Protein AF-A0A835Z1D1-F1 (afdb_monomer)

pLDDT: mean 70.8, std 20.59, range [29.77, 95.69]

Structure (mmCIF, N/CA/C/O backbone):
data_AF-A0A835Z1D1-F1
#
_entry.id   AF-A0A835Z1D1-F1
#
loop_
_atom_site.group_PDB
_atom_site.id
_atom_site.type_symbol
_atom_site.label_atom_id
_atom_site.label_alt_id
_atom_site.label_comp_id
_atom_site.label_asym_id
_atom_site.label_entity_id
_atom_site.label_seq_id
_atom_site.pdbx_PDB_ins_code
_atom_site.Cartn_x
_atom_site.Cartn_y
_atom_site.Cartn_z
_atom_site.occupancy
_atom_site.B_iso_or_equiv
_atom_site.auth_seq_id
_atom_site.auth_comp_id
_atom_site.auth_asym_id
_atom_site.auth_atom_id
_atom_site.pdbx_PDB_model_num
ATOM 1 N N . MET A 1 1 ? -5.985 44.932 3.754 1.00 70.69 1 MET A N 1
ATOM 2 C CA . MET A 1 1 ? -6.146 43.651 3.032 1.00 70.69 1 MET A CA 1
ATOM 3 C C . MET A 1 1 ? -4.858 42.865 3.204 1.00 70.69 1 MET A C 1
ATOM 5 O O . MET A 1 1 ? -3.839 43.302 2.691 1.00 70.69 1 MET A O 1
ATOM 9 N N . ALA A 1 2 ? -4.863 41.796 4.002 1.00 64.12 2 ALA A N 1
ATOM 10 C CA . ALA A 1 2 ? -3.681 40.949 4.158 1.00 64.12 2 ALA A CA 1
ATOM 11 C C . ALA A 1 2 ? -3.572 40.033 2.932 1.00 64.12 2 ALA A C 1
ATOM 13 O O . ALA A 1 2 ? -4.523 39.320 2.615 1.00 64.12 2 ALA A O 1
ATOM 14 N N . ALA A 1 3 ? -2.451 40.103 2.214 1.00 75.50 3 ALA A N 1
ATOM 15 C CA . ALA A 1 3 ? -2.184 39.228 1.082 1.00 75.50 3 ALA A CA 1
ATOM 16 C C . ALA A 1 3 ? -2.106 37.774 1.569 1.00 75.50 3 ALA A C 1
ATOM 18 O O . ALA A 1 3 ? -1.427 37.486 2.557 1.00 75.50 3 ALA A O 1
ATOM 19 N N . ALA A 1 4 ? -2.817 36.868 0.893 1.00 80.69 4 ALA A N 1
ATOM 20 C CA . ALA A 1 4 ? -2.710 35.445 1.176 1.00 80.69 4 ALA A CA 1
ATOM 21 C C . ALA A 1 4 ? -1.248 35.000 0.971 1.00 80.69 4 ALA A C 1
ATOM 23 O O . ALA A 1 4 ? -0.637 35.394 -0.029 1.00 80.69 4 ALA A O 1
ATOM 24 N N . PRO A 1 5 ? -0.668 34.219 1.901 1.00 83.25 5 PRO A N 1
ATOM 25 C CA . PRO A 1 5 ? 0.708 33.765 1.773 1.00 83.25 5 PRO A CA 1
ATOM 26 C C . PRO A 1 5 ? 0.870 32.940 0.487 1.00 83.25 5 PRO A C 1
ATOM 28 O O . PRO A 1 5 ? -0.034 32.174 0.134 1.00 83.25 5 PRO A O 1
ATOM 31 N N . PRO A 1 6 ? 1.997 33.095 -0.231 1.00 83.56 6 PRO A N 1
ATOM 32 C CA . PRO A 1 6 ? 2.245 32.340 -1.448 1.00 83.56 6 PRO A CA 1
ATOM 33 C C . PRO A 1 6 ? 2.239 30.834 -1.145 1.00 83.56 6 PRO A C 1
ATOM 35 O O . PRO A 1 6 ? 2.682 30.420 -0.068 1.00 83.56 6 PRO A O 1
ATOM 38 N N . PRO A 1 7 ? 1.738 29.998 -2.074 1.00 81.88 7 PRO A N 1
ATOM 39 C CA . PRO A 1 7 ? 1.759 28.557 -1.890 1.00 81.88 7 PRO A CA 1
ATOM 40 C C . PRO A 1 7 ? 3.208 28.072 -1.716 1.00 81.88 7 PRO A C 1
ATOM 42 O O . PRO A 1 7 ? 4.112 28.612 -2.360 1.00 81.88 7 PRO A O 1
ATOM 45 N N . PRO A 1 8 ? 3.444 27.061 -0.862 1.00 79.94 8 PRO A N 1
ATOM 46 C CA . PRO A 1 8 ? 4.782 26.541 -0.617 1.00 79.94 8 PRO A CA 1
ATOM 47 C C . PRO A 1 8 ? 5.419 26.070 -1.928 1.00 79.94 8 PRO A C 1
ATOM 49 O O . PRO A 1 8 ? 4.822 25.301 -2.688 1.00 79.94 8 PRO A O 1
ATOM 52 N N . SER A 1 9 ? 6.636 26.544 -2.192 1.00 70.19 9 SER A N 1
ATOM 53 C CA . SER A 1 9 ? 7.448 26.121 -3.328 1.00 70.19 9 SER A CA 1
ATOM 54 C C . SER A 1 9 ? 7.744 24.625 -3.217 1.00 70.19 9 SER A C 1
ATOM 56 O O . SER A 1 9 ? 8.273 24.141 -2.217 1.00 70.19 9 SER A O 1
ATOM 58 N N . LEU A 1 10 ? 7.349 23.872 -4.246 1.00 60.94 10 LEU A N 1
ATOM 59 C CA . LEU A 1 10 ? 7.556 22.427 -4.286 1.00 60.94 10 LEU A CA 1
ATOM 60 C C . LEU A 1 10 ? 9.048 22.105 -4.485 1.00 60.94 10 LEU A C 1
ATOM 62 O O . LEU A 1 10 ? 9.726 22.818 -5.228 1.00 60.94 10 LEU A O 1
ATOM 66 N N . PRO A 1 11 ? 9.561 21.031 -3.856 1.00 65.50 11 PRO A N 1
ATOM 67 C CA . PRO A 1 11 ? 10.951 20.623 -4.013 1.00 65.50 11 PRO A CA 1
ATOM 68 C C . PRO A 1 11 ? 11.271 20.261 -5.476 1.00 65.50 11 PRO A C 1
ATOM 70 O O . PRO A 1 11 ? 10.394 19.751 -6.185 1.00 65.50 11 PRO A O 1
ATOM 73 N N . PRO A 1 12 ? 12.515 20.506 -5.937 1.00 59.56 12 PRO A N 1
ATOM 74 C CA . PRO A 1 12 ? 12.948 20.162 -7.287 1.00 59.56 12 PRO A CA 1
ATOM 75 C C . PRO A 1 12 ? 12.809 18.657 -7.533 1.00 59.56 12 PRO A C 1
ATOM 77 O O . PRO A 1 12 ? 13.129 17.830 -6.679 1.00 59.56 12 PRO A O 1
ATOM 80 N N . VAL A 1 13 ? 12.287 18.307 -8.708 1.00 53.78 13 VAL A N 1
ATOM 81 C CA . VAL A 1 13 ? 11.922 16.930 -9.056 1.00 53.78 13 VAL A CA 1
ATOM 82 C C . VAL A 1 13 ? 13.135 16.208 -9.656 1.00 53.78 13 VAL A C 1
ATOM 84 O O . VAL A 1 13 ? 13.748 16.755 -10.574 1.00 53.78 13 VAL A O 1
ATOM 87 N N . PRO A 1 14 ? 13.471 14.980 -9.218 1.00 60.59 14 PRO A N 1
ATOM 88 C CA . PRO A 1 14 ? 14.565 14.213 -9.808 1.00 60.59 14 PRO A CA 1
ATOM 89 C C . PRO A 1 14 ? 14.276 13.873 -11.280 1.00 60.59 14 PRO A C 1
ATOM 91 O O . PRO A 1 14 ? 13.189 13.394 -11.631 1.00 60.59 14 PRO A O 1
ATOM 94 N N . CYS A 1 15 ? 15.247 14.137 -12.156 1.00 51.50 15 CYS A N 1
ATOM 95 C CA . CYS A 1 15 ? 15.217 13.756 -13.567 1.00 51.50 15 CYS A CA 1
ATOM 96 C C . CYS A 1 15 ? 15.243 12.222 -13.681 1.00 51.50 15 CYS A C 1
ATOM 98 O O . CYS A 1 15 ? 16.216 11.609 -13.261 1.00 51.50 15 CYS A O 1
ATOM 100 N N . GLY A 1 16 ? 14.181 11.607 -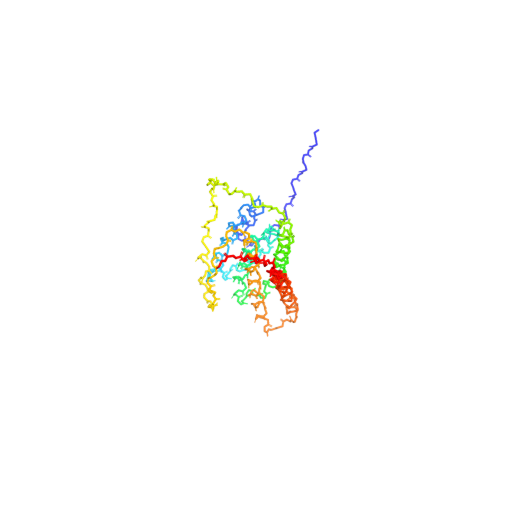14.218 1.00 66.44 16 GLY A N 1
ATOM 101 C CA . GLY A 1 16 ? 14.136 10.156 -14.466 1.00 66.44 16 GLY A CA 1
ATOM 102 C C . GLY A 1 16 ? 12.812 9.456 -14.148 1.00 66.44 16 GLY A C 1
ATOM 103 O O . GLY A 1 16 ? 12.580 8.370 -14.654 1.00 66.44 16 GLY A O 1
ATOM 104 N N . GLN A 1 17 ? 11.916 10.063 -13.363 1.00 68.44 17 GLN A N 1
ATOM 105 C CA . GLN A 1 17 ? 10.614 9.444 -13.064 1.00 68.44 17 GLN A CA 1
ATOM 106 C C . GLN A 1 17 ? 9.632 9.527 -14.242 1.00 68.44 17 GLN A C 1
ATOM 108 O O . GLN A 1 17 ? 9.431 10.615 -14.795 1.00 68.44 17 GLN A O 1
ATOM 113 N N . ASP A 1 18 ? 8.962 8.406 -14.543 1.00 80.56 18 ASP A N 1
ATOM 114 C CA . ASP A 1 18 ? 7.860 8.319 -15.507 1.00 80.56 18 ASP A CA 1
ATOM 115 C C . ASP A 1 18 ? 6.775 9.363 -15.166 1.00 80.56 18 ASP A C 1
ATOM 117 O O . ASP A 1 18 ? 6.400 9.590 -14.006 1.00 80.56 18 ASP A O 1
ATOM 121 N N . VAL A 1 19 ? 6.261 10.041 -16.192 1.00 81.25 19 VAL A N 1
ATOM 122 C CA . VAL A 1 19 ? 5.221 11.072 -16.059 1.00 81.25 19 VAL A CA 1
ATOM 123 C C . VAL A 1 19 ? 3.971 10.486 -15.397 1.00 81.25 19 VAL A C 1
ATOM 125 O O . VAL A 1 19 ? 3.328 11.160 -14.585 1.00 81.25 19 VAL A O 1
ATOM 128 N N . ALA A 1 20 ? 3.666 9.215 -15.671 1.00 77.94 20 ALA A N 1
ATOM 129 C CA . ALA A 1 20 ? 2.540 8.502 -15.073 1.00 77.94 20 ALA A CA 1
ATOM 130 C C . ALA A 1 20 ? 2.686 8.348 -13.548 1.00 77.94 20 ALA A C 1
ATOM 132 O O . ALA A 1 20 ? 1.742 8.611 -12.795 1.00 77.94 20 ALA A O 1
ATOM 133 N N . THR A 1 21 ? 3.885 7.992 -13.083 1.00 82.50 21 THR A N 1
ATOM 134 C CA . THR A 1 21 ? 4.241 7.869 -11.662 1.00 82.50 21 THR A CA 1
ATOM 135 C C . THR A 1 21 ? 4.031 9.203 -10.941 1.00 82.50 21 THR A C 1
ATOM 137 O O . THR A 1 21 ? 3.332 9.277 -9.924 1.00 82.50 21 THR A O 1
ATOM 140 N N . ARG A 1 22 ? 4.527 10.299 -11.525 1.00 81.62 22 ARG A N 1
ATOM 141 C CA . ARG A 1 22 ? 4.369 11.656 -10.974 1.00 81.62 22 ARG A CA 1
ATOM 142 C C . ARG A 1 22 ? 2.910 12.089 -10.896 1.00 81.62 22 ARG A C 1
ATOM 144 O O . ARG A 1 22 ? 2.487 12.648 -9.882 1.00 81.62 22 ARG A O 1
ATOM 151 N N . TYR A 1 23 ? 2.141 11.833 -11.952 1.00 84.62 23 TYR A N 1
ATOM 152 C CA . TYR A 1 23 ? 0.726 12.189 -11.991 1.00 84.62 23 TYR A CA 1
ATOM 153 C C . TYR A 1 23 ? -0.070 11.417 -10.936 1.00 84.62 23 TYR A C 1
ATOM 155 O O . TYR A 1 23 ? -0.884 12.010 -10.234 1.00 84.62 23 TYR A O 1
ATOM 163 N N . THR A 1 24 ? 0.235 10.131 -10.751 1.00 84.12 24 THR A N 1
ATOM 164 C CA . THR A 1 24 ? -0.412 9.276 -9.745 1.00 84.12 24 THR A CA 1
ATOM 165 C C . THR A 1 24 ? -0.171 9.795 -8.329 1.00 84.12 24 THR A C 1
ATOM 167 O O . THR A 1 24 ? -1.121 9.969 -7.565 1.00 84.12 24 THR A O 1
ATOM 170 N N . ILE A 1 25 ? 1.079 10.119 -7.982 1.00 85.31 25 ILE A N 1
ATOM 171 C CA . ILE A 1 25 ? 1.424 10.657 -6.655 1.00 85.31 25 ILE A CA 1
ATOM 172 C C . ILE A 1 25 ? 0.755 12.016 -6.437 1.00 85.31 25 ILE A C 1
ATOM 174 O O . ILE A 1 25 ? 0.184 12.268 -5.374 1.00 85.31 25 ILE A O 1
ATOM 178 N N . ARG A 1 26 ? 0.795 12.895 -7.444 1.00 88.31 26 ARG A N 1
ATOM 179 C CA . ARG A 1 26 ? 0.179 14.222 -7.355 1.00 88.31 26 ARG A CA 1
ATOM 180 C C . ARG A 1 26 ? -1.332 14.121 -7.174 1.00 88.31 26 ARG A C 1
ATOM 182 O O . ARG A 1 26 ? -1.848 14.721 -6.237 1.00 88.31 26 ARG A O 1
ATOM 189 N N . ALA A 1 27 ? -2.011 13.327 -8.000 1.00 84.19 27 ALA A N 1
ATOM 190 C CA . ALA A 1 27 ? -3.454 13.112 -7.924 1.00 84.19 27 ALA A CA 1
ATOM 191 C C . ALA A 1 27 ? -3.871 12.518 -6.572 1.00 84.19 27 ALA A C 1
ATOM 193 O O . ALA A 1 27 ? -4.834 12.980 -5.960 1.00 84.19 27 ALA A O 1
ATOM 194 N N . ALA A 1 28 ? -3.110 11.545 -6.062 1.00 86.00 28 ALA A N 1
ATOM 195 C CA . ALA A 1 28 ? -3.376 10.933 -4.767 1.00 86.00 28 ALA A CA 1
ATOM 196 C C . ALA A 1 28 ? -3.180 11.898 -3.587 1.00 86.00 28 ALA A C 1
ATOM 198 O O . ALA A 1 28 ? -3.864 11.743 -2.575 1.00 86.00 28 ALA A O 1
ATOM 199 N N . ARG A 1 29 ? -2.277 12.884 -3.704 1.00 85.69 29 ARG A N 1
ATOM 200 C CA . ARG A 1 29 ? -2.063 13.930 -2.687 1.00 85.69 29 ARG A CA 1
ATOM 201 C C . ARG A 1 29 ? -3.107 15.042 -2.749 1.00 85.69 29 ARG A C 1
ATOM 203 O O . ARG A 1 29 ? -3.491 15.556 -1.706 1.00 85.69 29 ARG A O 1
ATOM 210 N N . THR A 1 30 ? -3.563 15.422 -3.941 1.00 89.94 30 THR A N 1
ATOM 211 C CA . THR A 1 30 ? -4.555 16.496 -4.101 1.00 89.94 30 THR A CA 1
ATOM 212 C C . THR A 1 30 ? -5.979 16.025 -3.840 1.00 89.94 30 THR A C 1
ATOM 214 O O . THR A 1 30 ? -6.803 16.800 -3.363 1.00 89.94 30 THR A O 1
ATOM 217 N N . CYS A 1 31 ? -6.286 14.765 -4.153 1.00 90.94 31 CYS A N 1
ATOM 218 C CA . CYS A 1 31 ? -7.644 14.239 -4.107 1.00 90.94 31 CYS A CA 1
ATOM 219 C C . CYS A 1 31 ? -7.686 12.935 -3.291 1.00 90.94 31 CYS A C 1
ATOM 221 O O . CYS A 1 31 ? -7.397 11.865 -3.833 1.00 90.94 31 CYS A O 1
ATOM 223 N N . PRO A 1 32 ? -8.111 12.972 -2.011 1.00 87.50 32 PRO A N 1
ATOM 224 C CA . PRO A 1 32 ? -8.122 11.789 -1.146 1.00 87.50 32 PRO A CA 1
ATOM 225 C C . PRO A 1 32 ? -9.051 10.674 -1.646 1.00 87.50 32 PRO A C 1
ATOM 227 O O . PRO A 1 32 ? -8.838 9.511 -1.305 1.00 87.50 32 PRO A O 1
ATOM 230 N N . GLN A 1 33 ? -10.055 11.023 -2.459 1.00 87.94 33 GLN A N 1
ATOM 231 C CA . GLN A 1 33 ? -10.957 10.081 -3.127 1.00 87.94 33 GLN A CA 1
ATOM 232 C C . GLN A 1 33 ? -10.246 9.282 -4.232 1.00 87.94 33 GLN A C 1
ATOM 234 O O . GLN A 1 33 ? -10.521 8.098 -4.412 1.00 87.94 33 GLN A O 1
ATOM 239 N N . LEU A 1 34 ? -9.287 9.898 -4.934 1.00 91.38 34 LEU A N 1
ATOM 240 C CA . LEU A 1 34 ? -8.517 9.229 -5.984 1.00 91.38 34 LEU A CA 1
ATOM 241 C C . LEU A 1 34 ? -7.445 8.303 -5.409 1.00 91.38 34 LEU A C 1
ATOM 243 O O . LEU A 1 34 ? -7.093 7.327 -6.063 1.00 91.38 34 LEU A O 1
ATOM 247 N N . THR A 1 35 ? -6.970 8.544 -4.179 1.00 93.75 35 THR A N 1
ATOM 248 C CA . THR A 1 35 ? -5.964 7.686 -3.528 1.00 93.75 35 THR A CA 1
ATOM 249 C C . THR A 1 35 ? -6.383 6.212 -3.538 1.00 93.75 35 THR A C 1
ATOM 251 O O . THR A 1 35 ? -5.570 5.348 -3.860 1.00 93.75 35 THR A O 1
ATOM 254 N N . GLY A 1 36 ? -7.651 5.917 -3.229 1.00 93.38 36 GLY A N 1
ATOM 255 C CA . GLY A 1 36 ? -8.167 4.545 -3.232 1.00 93.38 36 GLY A CA 1
ATOM 256 C C . GLY A 1 36 ? -8.134 3.905 -4.617 1.00 93.38 36 GLY A C 1
ATOM 257 O O . GLY A 1 36 ? -7.629 2.794 -4.763 1.00 93.38 36 GLY A O 1
ATOM 258 N N . LEU A 1 37 ? -8.584 4.630 -5.645 1.00 92.31 37 LEU A N 1
ATOM 259 C CA . LEU A 1 37 ? -8.551 4.157 -7.033 1.00 92.31 37 LEU A CA 1
ATOM 260 C C . LEU A 1 37 ? -7.117 3.919 -7.518 1.00 92.31 37 LEU A C 1
ATOM 262 O O . LEU A 1 37 ? -6.844 2.889 -8.132 1.00 92.31 37 LEU A O 1
ATOM 266 N N . CYS A 1 38 ? -6.188 4.822 -7.189 1.00 92.62 38 CYS A N 1
ATOM 267 C CA . CYS A 1 38 ? -4.770 4.654 -7.495 1.00 92.62 38 CYS A CA 1
ATOM 268 C C . CYS A 1 38 ? -4.211 3.384 -6.844 1.00 92.62 38 CYS A C 1
ATOM 270 O O . CYS A 1 38 ? -3.575 2.586 -7.523 1.00 92.62 38 CYS A O 1
ATOM 272 N N . LEU A 1 39 ? -4.481 3.145 -5.557 1.00 95.00 39 LEU A N 1
ATOM 273 C CA . LEU A 1 39 ? -4.000 1.941 -4.871 1.00 95.00 39 LEU A CA 1
ATOM 274 C C . LEU A 1 39 ? -4.588 0.659 -5.456 1.00 95.00 39 LEU A C 1
ATOM 276 O O . LEU A 1 39 ? -3.856 -0.317 -5.603 1.00 95.00 39 LEU A O 1
ATOM 280 N N . VAL A 1 40 ? -5.871 0.648 -5.822 1.00 94.56 40 VAL A N 1
ATOM 281 C CA . VAL A 1 40 ? -6.495 -0.505 -6.490 1.00 94.56 40 VAL A CA 1
ATOM 282 C C . VAL A 1 40 ? -5.831 -0.768 -7.840 1.00 94.56 40 VAL A C 1
ATOM 284 O O . VAL A 1 40 ? -5.435 -1.900 -8.112 1.00 94.56 40 VAL A O 1
ATOM 287 N N . ALA A 1 41 ? -5.643 0.270 -8.660 1.00 91.75 41 ALA A N 1
ATOM 288 C CA . ALA A 1 41 ? -4.983 0.143 -9.956 1.00 91.75 41 ALA A CA 1
ATOM 289 C C . ALA A 1 41 ? -3.548 -0.386 -9.810 1.00 91.75 41 ALA A C 1
ATOM 291 O O . ALA A 1 41 ? -3.176 -1.343 -10.486 1.00 91.75 41 ALA A O 1
ATOM 292 N N . LEU A 1 42 ? -2.766 0.170 -8.881 1.00 93.69 42 LEU A N 1
ATOM 293 C CA . LEU A 1 42 ? -1.396 -0.275 -8.608 1.00 93.69 42 LEU A CA 1
ATOM 294 C C . LEU A 1 42 ? -1.361 -1.711 -8.075 1.00 93.69 42 LEU A C 1
ATOM 296 O O . LEU A 1 42 ? -0.520 -2.499 -8.502 1.00 93.69 42 LEU A O 1
ATOM 300 N N . THR A 1 43 ? -2.298 -2.082 -7.200 1.00 95.00 43 THR A N 1
ATOM 301 C CA . THR A 1 43 ? -2.429 -3.457 -6.694 1.00 95.00 43 THR A CA 1
ATOM 302 C C . THR A 1 43 ? -2.695 -4.427 -7.842 1.00 95.00 43 THR A C 1
ATOM 304 O O . THR A 1 43 ? -1.982 -5.419 -7.970 1.00 95.00 43 THR A O 1
ATOM 307 N N . ASN A 1 44 ? -3.640 -4.118 -8.730 1.00 93.19 44 ASN A N 1
ATOM 308 C CA . ASN A 1 44 ? -3.949 -4.967 -9.883 1.00 93.19 44 ASN A CA 1
ATOM 309 C C . ASN A 1 44 ? -2.767 -5.068 -10.857 1.00 93.19 44 ASN A C 1
ATOM 311 O O . ASN A 1 44 ? -2.428 -6.159 -11.311 1.00 93.19 44 ASN A O 1
ATOM 315 N N . MET A 1 45 ? -2.091 -3.949 -11.133 1.00 89.56 45 MET A N 1
ATOM 316 C CA . MET A 1 45 ? -0.906 -3.926 -11.997 1.00 89.56 45 MET A CA 1
ATOM 317 C C . MET A 1 45 ? 0.261 -4.712 -11.393 1.00 89.56 45 MET A C 1
ATOM 319 O O . MET A 1 45 ? 0.979 -5.395 -12.123 1.00 89.56 45 MET A O 1
ATOM 323 N N . SER A 1 46 ? 0.418 -4.688 -10.066 1.00 93.44 46 SER A N 1
ATOM 324 C CA . SER A 1 46 ? 1.484 -5.422 -9.376 1.00 93.44 46 SER A CA 1
ATOM 325 C C . SER A 1 46 ? 1.363 -6.949 -9.471 1.00 93.44 46 SER A C 1
ATOM 327 O O . SER A 1 46 ? 2.338 -7.660 -9.231 1.00 93.44 46 SER A O 1
ATOM 329 N N . CYS A 1 47 ? 0.197 -7.472 -9.864 1.00 92.06 47 CYS A N 1
ATOM 330 C CA . CYS A 1 47 ? 0.001 -8.901 -10.107 1.00 92.06 47 CYS A CA 1
ATOM 331 C C . CYS A 1 47 ? 0.638 -9.374 -11.430 1.00 92.06 47 CYS A C 1
ATOM 333 O O . CYS A 1 47 ? 0.886 -10.568 -11.605 1.00 92.06 47 CYS A O 1
ATOM 335 N N . ILE A 1 48 ? 0.926 -8.466 -12.371 1.00 92.12 48 ILE A N 1
ATOM 336 C CA . ILE A 1 48 ? 1.417 -8.800 -13.717 1.00 92.12 48 ILE A CA 1
ATOM 337 C C . ILE A 1 48 ? 2.952 -8.819 -13.725 1.00 92.12 48 ILE A C 1
ATOM 339 O O . ILE A 1 48 ? 3.601 -7.862 -14.153 1.00 92.12 48 ILE A O 1
ATOM 343 N N . ARG A 1 49 ? 3.546 -9.927 -13.261 1.00 89.50 49 ARG A N 1
ATOM 344 C CA . ARG A 1 49 ? 5.004 -10.056 -13.044 1.00 89.50 49 ARG A CA 1
ATOM 345 C C . ARG A 1 49 ? 5.867 -9.606 -14.227 1.00 89.50 49 ARG A C 1
ATOM 347 O O . ARG A 1 49 ? 6.780 -8.812 -14.040 1.00 89.50 49 ARG A O 1
ATOM 354 N N . THR A 1 50 ? 5.542 -10.060 -15.436 1.00 89.56 50 THR A N 1
ATOM 355 C CA . THR A 1 50 ? 6.363 -9.843 -16.643 1.00 89.56 50 THR A CA 1
ATOM 356 C C . THR A 1 50 ? 6.496 -8.380 -17.056 1.00 89.56 50 THR A C 1
ATOM 358 O O . THR A 1 50 ? 7.487 -8.006 -17.671 1.00 89.56 50 THR A O 1
ATOM 361 N N . ARG A 1 51 ? 5.505 -7.541 -16.736 1.00 86.25 51 ARG A N 1
ATOM 362 C CA . ARG A 1 51 ? 5.522 -6.108 -17.072 1.00 86.25 51 ARG A CA 1
ATOM 363 C C . ARG A 1 51 ? 6.031 -5.240 -15.930 1.00 86.25 51 ARG A C 1
ATOM 365 O O . ARG A 1 51 ? 6.410 -4.097 -16.167 1.00 86.25 51 ARG A O 1
ATOM 372 N N . LEU A 1 52 ? 5.986 -5.764 -14.707 1.00 90.56 52 LEU A N 1
ATOM 373 C CA . LEU A 1 52 ? 6.285 -5.001 -13.505 1.00 90.56 52 LEU A CA 1
ATOM 374 C C . LEU A 1 52 ? 7.773 -4.959 -13.187 1.00 90.56 52 LEU A C 1
ATOM 376 O O . LEU A 1 52 ? 8.245 -3.944 -12.693 1.00 90.56 52 LEU A O 1
ATOM 380 N N . GLU A 1 53 ? 8.500 -6.039 -13.475 1.00 91.50 53 GLU A N 1
ATOM 381 C CA . GLU A 1 53 ? 9.905 -6.195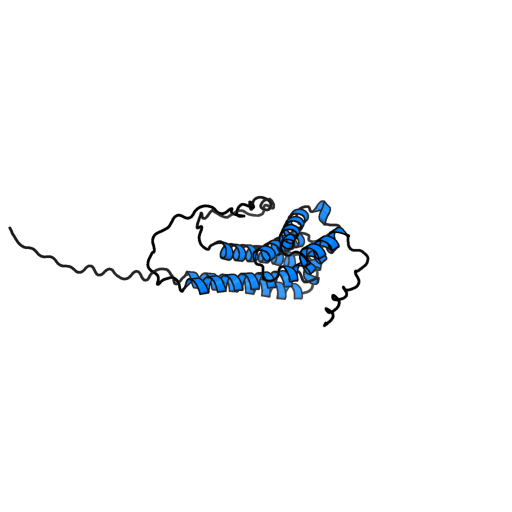 -13.092 1.00 91.50 53 GLU A CA 1
ATOM 382 C C . GLU A 1 53 ? 10.814 -5.003 -13.459 1.00 91.50 53 GLU A C 1
ATOM 384 O O . GLU A 1 53 ? 11.494 -4.506 -12.561 1.00 91.50 53 GLU A O 1
ATOM 389 N N . PRO A 1 54 ? 10.774 -4.431 -14.684 1.00 91.50 54 PRO A N 1
ATOM 390 C CA . PRO A 1 54 ? 11.601 -3.265 -15.016 1.00 91.50 54 PRO A CA 1
ATOM 391 C C . PRO A 1 54 ? 11.159 -1.962 -14.327 1.00 91.50 54 PRO A C 1
ATOM 393 O O . PRO A 1 54 ? 11.881 -0.974 -14.384 1.00 91.50 54 PRO A O 1
ATOM 396 N N . LYS A 1 55 ? 9.977 -1.93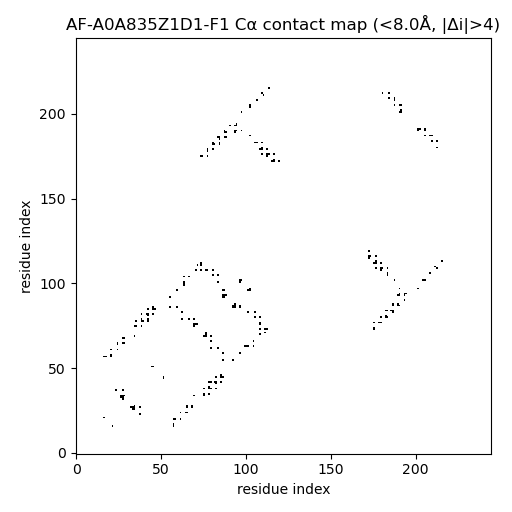4 -13.701 1.00 92.50 55 LYS A N 1
ATOM 397 C CA . LYS A 1 55 ? 9.374 -0.753 -13.060 1.00 92.50 55 LYS A CA 1
ATOM 398 C C . LYS A 1 55 ? 9.261 -0.880 -11.537 1.00 92.50 55 LYS A C 1
ATOM 400 O O . LYS A 1 55 ? 8.599 -0.060 -10.902 1.00 92.50 55 LYS A O 1
ATOM 405 N N . LEU A 1 56 ? 9.864 -1.911 -10.940 1.00 93.19 56 LEU A N 1
ATOM 406 C CA . LEU A 1 56 ? 9.758 -2.172 -9.501 1.00 93.19 56 LEU A CA 1
ATOM 407 C C . LEU A 1 56 ? 10.308 -1.019 -8.654 1.00 93.19 56 LEU A C 1
ATOM 409 O O . LEU A 1 56 ? 9.691 -0.667 -7.654 1.00 93.19 56 LEU A O 1
ATOM 413 N N . GLU A 1 57 ? 11.420 -0.408 -9.072 1.00 92.81 57 GLU A N 1
ATOM 414 C CA . GLU A 1 57 ? 12.037 0.719 -8.358 1.00 92.81 57 GLU A CA 1
ATOM 415 C C . GLU A 1 57 ? 11.088 1.923 -8.288 1.00 92.81 57 GLU A C 1
ATOM 417 O O . GLU A 1 57 ? 10.772 2.410 -7.204 1.00 92.81 57 GLU A O 1
ATOM 422 N N . GLU A 1 58 ? 10.531 2.333 -9.430 1.00 92.38 58 GLU A N 1
ATOM 423 C CA . GLU A 1 58 ? 9.563 3.431 -9.481 1.00 92.38 58 GLU A CA 1
ATOM 424 C C . GLU A 1 58 ? 8.307 3.136 -8.656 1.00 92.38 58 GLU A C 1
ATOM 426 O O . GLU A 1 58 ? 7.740 4.023 -8.014 1.00 92.38 58 GLU A O 1
ATOM 431 N N . LEU A 1 59 ? 7.852 1.882 -8.664 1.00 93.50 59 LEU A N 1
ATOM 432 C CA . LEU A 1 59 ? 6.665 1.492 -7.920 1.00 93.50 59 LEU A CA 1
ATOM 433 C C . LEU A 1 59 ? 6.913 1.465 -6.406 1.00 93.50 59 LEU A C 1
ATOM 435 O O . LEU A 1 59 ? 6.022 1.856 -5.647 1.00 93.50 59 LEU A O 1
ATOM 439 N N . ASN A 1 60 ? 8.107 1.067 -5.959 1.00 95.06 60 ASN A N 1
ATOM 440 C CA . ASN A 1 60 ? 8.502 1.193 -4.557 1.00 95.06 60 ASN A CA 1
ATOM 441 C C . ASN A 1 60 ? 8.463 2.664 -4.130 1.00 95.06 60 ASN A C 1
ATOM 443 O O . ASN A 1 60 ? 7.812 2.984 -3.135 1.00 95.06 60 ASN A O 1
ATOM 447 N N . ASP A 1 61 ? 9.053 3.568 -4.916 1.00 94.19 61 ASP A N 1
ATOM 448 C CA . ASP A 1 61 ? 9.034 5.009 -4.641 1.00 94.19 61 ASP A CA 1
ATOM 449 C C . ASP A 1 61 ? 7.607 5.552 -4.511 1.00 94.19 61 ASP A C 1
ATOM 451 O O . ASP A 1 61 ? 7.302 6.302 -3.579 1.00 94.19 61 ASP A O 1
ATOM 455 N N . VAL A 1 62 ? 6.708 5.159 -5.419 1.00 93.75 62 VAL A N 1
ATOM 456 C CA . VAL A 1 62 ? 5.286 5.536 -5.359 1.00 93.75 62 VAL A CA 1
ATOM 457 C C . VAL A 1 62 ? 4.661 5.053 -4.059 1.00 93.75 62 VAL A C 1
ATOM 459 O O . VAL A 1 62 ? 4.003 5.828 -3.367 1.00 93.75 62 VAL A O 1
ATOM 462 N N . VAL A 1 63 ? 4.869 3.788 -3.701 1.00 95.06 63 VAL A N 1
ATOM 463 C CA . VAL A 1 63 ? 4.309 3.180 -2.489 1.00 95.06 63 VAL A CA 1
ATOM 464 C C . VAL A 1 63 ? 4.786 3.898 -1.231 1.00 95.06 63 VAL A C 1
ATOM 466 O O . VAL A 1 63 ? 3.968 4.243 -0.373 1.00 95.06 63 VAL A O 1
ATOM 469 N N . LEU A 1 64 ? 6.082 4.189 -1.139 1.00 94.94 64 LEU A N 1
ATOM 470 C CA . LEU A 1 64 ? 6.672 4.913 -0.013 1.00 94.94 64 LEU A CA 1
ATOM 471 C C . LEU A 1 64 ? 6.126 6.341 0.082 1.00 94.94 64 LEU A C 1
ATOM 473 O O . LEU A 1 64 ? 5.841 6.826 1.176 1.00 94.94 64 LEU A O 1
ATOM 477 N N . GLN A 1 65 ? 5.920 7.005 -1.055 1.00 94.25 65 GLN A N 1
ATOM 478 C CA . GLN A 1 65 ? 5.369 8.360 -1.111 1.00 94.25 65 GLN A CA 1
ATOM 479 C C . GLN A 1 65 ? 3.862 8.436 -0.845 1.00 94.25 65 GLN A C 1
ATOM 481 O O . GLN A 1 65 ? 3.380 9.493 -0.422 1.00 94.25 65 GLN A O 1
ATOM 486 N N . LEU A 1 66 ? 3.121 7.356 -1.098 1.00 93.94 66 LEU A N 1
ATOM 487 C CA . LEU A 1 66 ? 1.693 7.238 -0.793 1.00 93.94 66 LEU A CA 1
ATOM 488 C C . LEU A 1 66 ? 1.435 6.862 0.669 1.00 93.94 66 LEU A C 1
ATOM 490 O O . LEU A 1 66 ? 0.371 7.196 1.192 1.00 93.94 66 LEU A O 1
ATOM 494 N N . ALA A 1 67 ? 2.389 6.214 1.343 1.00 95.69 67 ALA A N 1
ATOM 495 C CA . ALA A 1 67 ? 2.216 5.732 2.712 1.00 95.69 67 ALA A CA 1
ATOM 496 C C . ALA A 1 67 ? 1.753 6.813 3.717 1.00 95.69 67 ALA A C 1
ATOM 498 O O . ALA A 1 67 ? 0.782 6.562 4.432 1.00 95.69 67 ALA A O 1
ATOM 499 N N . PRO A 1 68 ? 2.323 8.036 3.742 1.00 94.88 68 PRO A N 1
ATOM 500 C CA . PRO A 1 68 ? 1.843 9.091 4.637 1.00 94.88 68 PRO A CA 1
ATOM 501 C C . PRO A 1 68 ? 0.403 9.521 4.342 1.00 94.88 68 PRO A C 1
ATOM 503 O O . PRO A 1 68 ? -0.339 9.875 5.251 1.00 94.88 68 PRO A O 1
ATOM 506 N N . ALA A 1 69 ? -0.015 9.475 3.073 1.00 93.44 69 ALA A N 1
ATOM 507 C CA . ALA A 1 69 ? -1.362 9.875 2.689 1.00 93.44 69 ALA A CA 1
ATOM 508 C C . ALA A 1 69 ? -2.411 8.863 3.167 1.00 93.44 69 ALA A C 1
ATOM 510 O O . ALA A 1 69 ? -3.544 9.250 3.446 1.00 93.44 69 ALA A O 1
ATOM 511 N N . VAL A 1 70 ? -2.083 7.571 3.249 1.00 94.56 70 VAL A N 1
ATOM 512 C CA . VAL A 1 70 ? -3.043 6.538 3.680 1.00 94.56 70 VAL A CA 1
ATOM 513 C C . VAL A 1 70 ? -3.108 6.358 5.194 1.00 94.56 70 VAL A C 1
ATOM 515 O O . VAL A 1 70 ? -4.032 5.706 5.672 1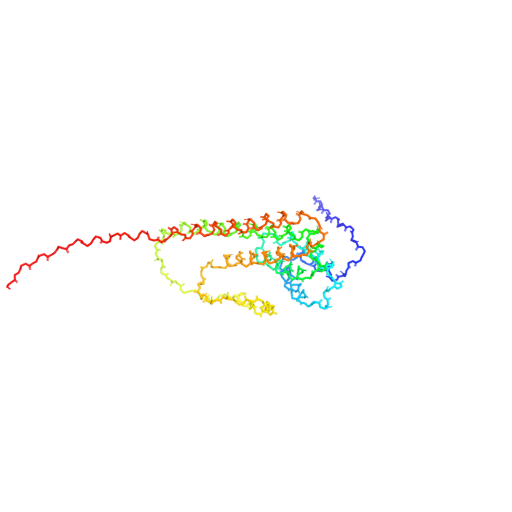.00 94.56 70 VAL A O 1
ATOM 518 N N . GLN A 1 71 ? -2.158 6.924 5.940 1.00 93.69 71 GLN A N 1
ATOM 519 C CA . GLN A 1 71 ? -2.035 6.705 7.376 1.00 93.69 71 GLN A CA 1
ATOM 520 C C . GLN A 1 71 ? -3.326 7.078 8.124 1.00 93.69 71 GLN A C 1
ATOM 522 O O . GLN A 1 71 ? -3.886 8.157 7.934 1.00 93.69 71 GLN A O 1
ATOM 527 N N . GLY A 1 72 ? -3.811 6.163 8.965 1.00 90.12 72 GLY A N 1
ATOM 528 C CA . GLY A 1 72 ? -5.051 6.312 9.735 1.00 90.12 72 GLY A CA 1
ATOM 529 C C . GLY A 1 72 ? -6.329 5.959 8.965 1.00 90.12 72 GLY A C 1
ATOM 530 O O . GLY A 1 72 ? -7.407 5.938 9.556 1.00 90.12 72 GLY A O 1
ATOM 531 N N . ARG A 1 73 ? -6.240 5.643 7.666 1.00 93.12 73 ARG A N 1
ATOM 532 C CA . ARG A 1 73 ? -7.376 5.217 6.833 1.00 93.12 73 ARG A CA 1
ATOM 533 C C . ARG A 1 73 ? -7.330 3.701 6.636 1.00 93.12 73 ARG A C 1
ATOM 535 O O . ARG A 1 73 ? -6.772 3.230 5.649 1.00 93.12 73 ARG A O 1
ATOM 542 N N . ALA A 1 74 ? -7.930 2.947 7.561 1.00 90.25 74 ALA A N 1
ATOM 543 C CA . ALA A 1 74 ? -7.822 1.481 7.637 1.00 90.25 74 ALA A CA 1
ATOM 544 C C . ALA A 1 74 ? -8.062 0.747 6.302 1.00 90.25 74 ALA A C 1
ATOM 546 O O . ALA A 1 74 ? -7.302 -0.156 5.951 1.00 90.25 74 ALA A O 1
ATOM 547 N N . ASP A 1 75 ? -9.071 1.159 5.531 1.00 91.19 75 ASP A N 1
ATOM 548 C CA . ASP A 1 75 ? -9.391 0.539 4.238 1.00 91.19 75 ASP A CA 1
ATOM 549 C C . ASP A 1 75 ? -8.272 0.738 3.202 1.00 91.19 75 ASP A C 1
ATOM 551 O O . ASP A 1 75 ? -7.942 -0.168 2.434 1.00 91.19 75 ASP A O 1
ATOM 555 N N . LEU A 1 76 ? -7.645 1.918 3.198 1.00 94.19 76 LEU A N 1
ATOM 556 C CA . LEU A 1 76 ? -6.540 2.240 2.295 1.00 94.19 76 LEU A CA 1
ATOM 557 C C . LEU A 1 76 ? -5.222 1.632 2.766 1.00 94.19 76 LEU A C 1
ATOM 559 O O . LEU A 1 76 ? -4.432 1.190 1.935 1.00 94.19 76 LEU A O 1
ATOM 563 N N . GLU A 1 77 ? -4.993 1.564 4.077 1.00 94.19 77 GLU A N 1
ATOM 564 C CA . GLU A 1 77 ? -3.855 0.842 4.648 1.00 94.19 77 GLU A CA 1
ATOM 565 C C . GLU A 1 77 ? -3.916 -0.644 4.284 1.00 94.19 77 GLU A C 1
ATOM 567 O O . GLU A 1 77 ? -2.898 -1.222 3.908 1.00 94.19 77 GLU A O 1
ATOM 572 N N . LEU A 1 78 ? -5.105 -1.258 4.294 1.00 91.88 78 LEU A N 1
ATOM 573 C CA . LEU A 1 78 ? -5.286 -2.636 3.836 1.00 91.88 78 LEU A CA 1
ATOM 574 C C . LEU A 1 78 ? -4.918 -2.800 2.351 1.00 91.88 78 LEU A C 1
ATOM 576 O O . LEU A 1 78 ? -4.256 -3.775 1.989 1.00 91.88 78 LEU A O 1
ATOM 580 N N . LEU A 1 79 ? -5.317 -1.864 1.484 1.00 94.25 79 LEU A N 1
ATOM 581 C CA . LEU A 1 79 ? -4.922 -1.876 0.068 1.00 94.25 79 LEU A CA 1
ATOM 582 C C . LEU A 1 79 ? -3.410 -1.690 -0.104 1.00 94.25 79 LEU A C 1
ATOM 584 O O . LEU A 1 79 ? -2.788 -2.430 -0.866 1.00 94.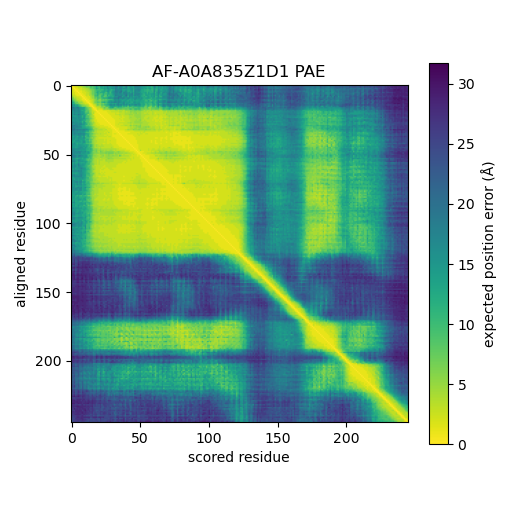25 79 LEU A O 1
ATOM 588 N N . LEU A 1 80 ? -2.801 -0.768 0.646 1.00 95.50 80 LEU A N 1
ATOM 589 C CA . LEU A 1 80 ? -1.351 -0.572 0.649 1.00 95.50 80 LEU A CA 1
ATOM 590 C C . LEU A 1 80 ? -0.620 -1.844 1.095 1.00 95.50 80 LEU A C 1
ATOM 592 O O . LEU A 1 80 ? 0.380 -2.230 0.493 1.00 95.50 80 LEU A O 1
ATOM 596 N N . MET A 1 81 ? -1.149 -2.541 2.101 1.00 94.50 81 MET A N 1
ATOM 597 C CA . MET A 1 81 ? -0.604 -3.814 2.564 1.00 94.50 81 MET A CA 1
ATOM 598 C C . MET A 1 81 ? -0.695 -4.919 1.513 1.00 94.50 81 MET A C 1
ATOM 600 O O . MET A 1 81 ? 0.251 -5.696 1.373 1.00 94.50 81 MET A O 1
ATOM 604 N N . LYS A 1 82 ? -1.792 -4.990 0.749 1.00 94.44 82 LYS A N 1
ATOM 605 C CA . LYS A 1 82 ? -1.911 -5.916 -0.391 1.00 94.44 82 LYS A CA 1
ATOM 606 C C . LYS A 1 82 ? -0.859 -5.616 -1.456 1.00 94.44 82 LYS A C 1
ATOM 608 O O . LYS A 1 82 ? -0.177 -6.533 -1.905 1.00 94.44 82 LYS A O 1
ATOM 613 N N . LEU A 1 83 ? -0.679 -4.343 -1.800 1.00 95.69 83 LEU A N 1
ATOM 614 C CA . LEU A 1 83 ? 0.336 -3.908 -2.756 1.00 95.69 83 LEU A CA 1
ATOM 615 C C . LEU A 1 83 ? 1.755 -4.263 -2.281 1.00 95.69 83 LEU A C 1
ATOM 617 O O . LEU A 1 83 ? 2.510 -4.878 -3.029 1.00 95.69 83 LEU A O 1
ATOM 621 N N . LEU A 1 84 ? 2.099 -3.985 -1.020 1.00 95.38 84 LEU A N 1
ATOM 622 C CA . LEU A 1 84 ? 3.382 -4.388 -0.424 1.00 95.38 84 LEU A CA 1
ATOM 623 C C . LEU A 1 84 ? 3.582 -5.913 -0.428 1.00 95.38 84 LEU A C 1
ATOM 625 O O . LEU A 1 84 ? 4.688 -6.397 -0.670 1.00 95.38 84 LEU A O 1
ATOM 629 N N . CYS A 1 85 ? 2.522 -6.691 -0.195 1.00 94.69 85 CYS A N 1
ATOM 630 C CA . CYS A 1 85 ? 2.581 -8.150 -0.277 1.00 94.69 85 CYS A CA 1
ATOM 631 C C . CYS A 1 85 ? 2.894 -8.622 -1.704 1.00 94.69 85 CYS A C 1
ATOM 633 O O . CYS A 1 85 ? 3.746 -9.492 -1.886 1.00 94.69 85 CYS A O 1
ATOM 635 N N . ASN A 1 86 ? 2.265 -8.020 -2.715 1.00 94.88 86 ASN A N 1
ATOM 636 C CA . ASN A 1 86 ? 2.552 -8.323 -4.116 1.00 94.88 86 ASN A CA 1
ATOM 637 C C . ASN A 1 86 ? 3.999 -7.960 -4.477 1.00 94.88 86 ASN A C 1
ATOM 639 O O . ASN A 1 86 ? 4.715 -8.792 -5.035 1.00 94.88 86 ASN A O 1
ATOM 643 N N . LEU A 1 87 ? 4.463 -6.770 -4.085 1.00 95.25 87 LEU A N 1
ATOM 644 C CA . LEU A 1 87 ? 5.826 -6.290 -4.343 1.00 95.25 87 LEU A CA 1
ATOM 645 C C . LEU A 1 87 ? 6.909 -7.104 -3.632 1.00 95.25 87 LEU A C 1
ATOM 647 O O . LEU A 1 87 ? 7.972 -7.335 -4.202 1.00 95.25 87 LEU A O 1
ATOM 651 N N . SER A 1 88 ? 6.645 -7.582 -2.416 1.00 95.00 88 SER A N 1
ATOM 652 C CA . SER A 1 88 ? 7.567 -8.469 -1.690 1.00 95.00 88 SER A CA 1
ATOM 653 C C . SER A 1 88 ? 7.601 -9.895 -2.251 1.00 95.00 88 SER A C 1
ATOM 655 O O . SER A 1 88 ? 8.476 -10.676 -1.886 1.00 95.00 88 SER A O 1
ATOM 657 N N . SER A 1 89 ? 6.683 -10.266 -3.151 1.00 93.50 89 SER A N 1
ATOM 658 C CA . SER A 1 89 ? 6.725 -11.576 -3.816 1.00 93.50 89 SER A CA 1
ATOM 659 C C . SER A 1 89 ? 7.820 -11.677 -4.889 1.00 93.50 89 SER A C 1
ATOM 661 O O . SER A 1 89 ? 8.134 -12.782 -5.334 1.00 93.50 89 SER A O 1
ATOM 663 N N . PHE A 1 90 ? 8.409 -10.544 -5.284 1.00 93.62 90 PHE A N 1
ATOM 664 C CA . PHE A 1 90 ? 9.550 -10.470 -6.192 1.00 93.62 90 PHE A CA 1
ATOM 665 C C . PHE A 1 90 ? 10.841 -10.575 -5.377 1.00 93.62 90 PHE A C 1
ATOM 667 O O . PHE A 1 90 ? 11.169 -9.666 -4.615 1.00 93.62 90 PHE A O 1
ATOM 674 N N . SER A 1 91 ? 11.581 -11.675 -5.529 1.00 92.00 91 SER A N 1
ATOM 675 C CA . SER A 1 91 ? 12.812 -11.933 -4.763 1.00 92.00 91 SER A CA 1
ATOM 676 C C . SER A 1 91 ? 13.860 -10.831 -4.935 1.00 92.00 91 SER A C 1
ATOM 678 O O . SER A 1 91 ? 14.489 -10.426 -3.963 1.00 92.00 91 SER A O 1
ATOM 680 N N . THR A 1 92 ? 13.986 -10.288 -6.146 1.00 92.25 92 THR A N 1
ATOM 681 C CA . THR A 1 92 ? 14.878 -9.167 -6.483 1.00 92.25 92 THR A CA 1
ATOM 682 C C . THR A 1 92 ? 14.494 -7.859 -5.785 1.00 92.25 92 THR A C 1
ATOM 684 O O . THR A 1 92 ? 15.343 -6.989 -5.606 1.00 92.25 92 THR A O 1
ATOM 687 N N . ASN A 1 93 ? 13.238 -7.724 -5.347 1.00 94.56 93 ASN A N 1
ATOM 688 C CA . ASN A 1 93 ? 12.711 -6.505 -4.736 1.00 94.56 93 ASN A CA 1
ATOM 689 C C . ASN A 1 93 ? 12.642 -6.552 -3.205 1.00 94.56 93 ASN A C 1
ATOM 691 O O . ASN A 1 93 ? 12.537 -5.508 -2.568 1.00 94.56 93 ASN A O 1
ATOM 695 N N . GLN A 1 94 ? 12.679 -7.742 -2.597 1.00 92.81 94 GLN A N 1
ATOM 696 C CA . GLN A 1 94 ? 12.487 -7.914 -1.151 1.00 92.81 94 GLN A CA 1
ATOM 697 C C . GLN A 1 94 ? 13.468 -7.085 -0.323 1.00 92.81 94 GLN A C 1
ATOM 699 O O . GLN A 1 94 ? 13.052 -6.372 0.589 1.00 92.81 94 GLN A O 1
ATOM 704 N N . GLN A 1 95 ? 14.759 -7.171 -0.650 1.00 90.56 95 GLN A N 1
ATOM 705 C CA . GLN A 1 95 ? 15.802 -6.463 0.087 1.00 90.56 95 GLN A CA 1
ATOM 706 C C . GLN A 1 95 ? 15.660 -4.945 -0.061 1.00 90.56 95 GLN A C 1
ATOM 708 O O . GLN A 1 95 ? 15.643 -4.238 0.941 1.00 90.56 95 GLN A O 1
ATOM 713 N N . ARG A 1 96 ? 15.471 -4.459 -1.291 1.00 93.88 96 ARG A N 1
ATOM 714 C CA . ARG A 1 96 ? 15.310 -3.026 -1.573 1.00 93.88 96 ARG A CA 1
ATOM 715 C C . ARG A 1 96 ? 14.095 -2.448 -0.861 1.00 93.88 96 ARG A C 1
ATOM 717 O O . ARG A 1 96 ? 14.214 -1.521 -0.072 1.00 93.88 96 ARG A O 1
ATOM 724 N N . LEU A 1 97 ? 12.942 -3.100 -1.011 1.00 94.75 97 LEU A N 1
ATOM 725 C CA . LEU A 1 97 ? 11.712 -2.688 -0.344 1.00 94.75 97 LEU A CA 1
ATOM 726 C C . LEU A 1 97 ? 11.857 -2.677 1.191 1.00 94.75 97 LEU A C 1
ATOM 728 O O . LEU A 1 97 ? 11.245 -1.847 1.866 1.00 94.75 97 LEU A O 1
ATOM 732 N N . ALA A 1 98 ? 12.662 -3.577 1.765 1.00 92.56 98 ALA A N 1
ATOM 733 C CA . ALA A 1 98 ? 12.979 -3.561 3.191 1.00 92.56 98 ALA A CA 1
ATOM 734 C C . ALA A 1 98 ? 13.871 -2.371 3.587 1.00 92.56 98 ALA A C 1
ATOM 736 O O . ALA A 1 98 ? 13.586 -1.715 4.597 1.00 92.56 98 ALA A O 1
ATOM 737 N N . GLU A 1 99 ? 14.918 -2.094 2.808 1.00 93.00 99 GLU A N 1
ATOM 738 C CA . GLU A 1 99 ? 15.873 -0.995 3.010 1.00 93.00 99 GLU A CA 1
ATOM 739 C C . GLU A 1 99 ? 15.195 0.374 2.897 1.00 93.00 99 GLU A C 1
ATOM 741 O O . GLU A 1 99 ? 15.358 1.218 3.784 1.00 93.00 99 GLU A O 1
ATOM 746 N N . ASP A 1 100 ? 14.319 0.545 1.908 1.00 94.50 100 ASP A N 1
ATOM 747 C CA . ASP A 1 100 ? 13.608 1.802 1.658 1.00 94.50 100 ASP A CA 1
ATOM 748 C C . ASP A 1 100 ? 12.520 2.097 2.712 1.00 94.50 100 ASP A C 1
ATOM 750 O O . ASP A 1 100 ? 11.980 3.203 2.819 1.00 94.50 100 ASP A O 1
ATOM 754 N N . GLY A 1 101 ? 12.219 1.117 3.570 1.00 94.12 101 GLY A N 1
ATOM 755 C CA . GLY A 1 101 ? 11.329 1.278 4.716 1.00 94.12 101 GLY A CA 1
ATOM 756 C C . GLY A 1 101 ? 9.938 0.675 4.550 1.00 94.12 101 GLY A C 1
ATOM 757 O O . GLY A 1 101 ? 9.067 0.968 5.374 1.00 94.12 101 GLY A O 1
ATOM 758 N N . GLY A 1 102 ? 9.724 -0.216 3.579 1.00 93.94 102 GLY A N 1
ATOM 759 C CA . GLY A 1 102 ? 8.483 -0.984 3.425 1.00 93.94 102 GLY A CA 1
ATOM 760 C C . GLY A 1 102 ? 8.097 -1.756 4.693 1.00 93.94 102 GLY A C 1
ATOM 761 O O . GLY A 1 102 ? 6.923 -1.795 5.063 1.00 93.94 102 GLY A O 1
ATOM 762 N N . ILE A 1 103 ? 9.084 -2.269 5.442 1.00 92.56 103 ILE A N 1
ATOM 763 C CA . ILE A 1 103 ? 8.849 -2.918 6.746 1.00 92.56 103 ILE A CA 1
ATOM 764 C C . ILE A 1 103 ? 8.246 -1.933 7.757 1.00 92.56 103 ILE A C 1
ATOM 766 O O . ILE A 1 103 ? 7.317 -2.293 8.477 1.00 92.56 103 ILE A O 1
ATOM 770 N N . ARG A 1 104 ? 8.738 -0.685 7.819 1.00 94.00 104 ARG A N 1
ATOM 771 C CA . ARG A 1 104 ? 8.215 0.316 8.770 1.00 94.00 104 ARG A CA 1
ATOM 772 C C . ARG A 1 104 ? 6.751 0.635 8.478 1.00 94.00 104 ARG A C 1
ATOM 774 O O . ARG A 1 104 ? 5.961 0.731 9.409 1.00 94.00 104 ARG A O 1
ATOM 781 N N . ILE A 1 105 ? 6.401 0.754 7.198 1.00 94.44 105 ILE A N 1
ATOM 782 C CA . ILE A 1 105 ? 5.024 1.005 6.753 1.00 94.44 105 ILE A CA 1
ATOM 783 C C . ILE A 1 105 ? 4.116 -0.153 7.165 1.00 94.44 105 ILE A C 1
ATOM 785 O O . ILE A 1 105 ? 3.059 0.080 7.747 1.00 94.44 105 ILE A O 1
ATOM 789 N N . ALA A 1 106 ? 4.550 -1.395 6.931 1.00 92.06 106 ALA A N 1
ATOM 790 C CA . ALA A 1 106 ? 3.779 -2.572 7.311 1.00 92.06 106 ALA A CA 1
ATOM 791 C C . ALA A 1 106 ? 3.543 -2.653 8.824 1.00 92.06 106 ALA A C 1
ATOM 793 O O . ALA A 1 106 ? 2.416 -2.852 9.271 1.00 92.06 106 ALA A O 1
ATOM 794 N N . VAL A 1 107 ? 4.589 -2.435 9.624 1.00 89.56 107 VAL A N 1
ATOM 795 C CA . VAL A 1 107 ? 4.490 -2.406 11.092 1.00 89.56 107 VAL A CA 1
ATOM 796 C C . VAL A 1 107 ? 3.535 -1.311 11.563 1.00 89.56 107 VAL A C 1
ATOM 798 O O . VAL A 1 107 ? 2.696 -1.559 12.428 1.00 89.56 107 VAL A O 1
ATOM 801 N N . GLN A 1 108 ? 3.611 -0.118 10.974 1.00 92.31 108 GLN A N 1
ATOM 802 C CA . GLN A 1 108 ? 2.719 0.980 11.333 1.00 92.31 108 GLN A CA 1
ATOM 803 C C . GLN A 1 108 ? 1.251 0.657 11.019 1.00 92.31 108 GLN A C 1
ATOM 805 O O . GLN A 1 108 ? 0.390 0.880 11.869 1.00 92.31 108 GLN A O 1
ATOM 810 N N . ALA A 1 109 ? 0.966 0.085 9.847 1.00 89.06 109 ALA A N 1
ATOM 811 C CA . ALA A 1 109 ? -0.387 -0.325 9.467 1.00 89.06 109 ALA A CA 1
ATOM 812 C C . ALA A 1 109 ? -0.960 -1.384 10.429 1.00 89.06 109 ALA A C 1
ATOM 814 O O . ALA A 1 109 ? -2.134 -1.328 10.794 1.00 89.06 109 ALA A O 1
ATOM 815 N N . VAL A 1 110 ? -0.130 -2.319 10.910 1.00 86.81 110 VAL A N 1
ATOM 816 C CA . VAL A 1 110 ? -0.522 -3.287 11.953 1.00 86.81 110 VAL A CA 1
ATOM 817 C C . VAL A 1 110 ? -0.905 -2.588 13.247 1.00 86.81 110 VAL A C 1
ATOM 819 O O . VAL A 1 110 ? -1.950 -2.897 13.816 1.00 86.81 110 VAL A O 1
ATOM 822 N N . HIS A 1 111 ? -0.065 -1.669 13.725 1.00 89.38 111 HIS A N 1
ATOM 823 C CA . HIS A 1 111 ? -0.335 -0.942 14.963 1.00 89.38 111 HIS A CA 1
ATOM 824 C C . HIS A 1 111 ? -1.630 -0.136 14.869 1.00 89.38 111 HIS A C 1
ATOM 826 O O . HIS A 1 111 ? -2.440 -0.184 15.794 1.00 89.38 111 HIS A O 1
ATOM 832 N N . ASN A 1 112 ? -1.864 0.535 13.741 1.00 88.75 112 ASN A N 1
ATOM 833 C CA . ASN A 1 112 ? -3.093 1.286 13.501 1.00 88.75 112 ASN A CA 1
ATOM 834 C C . ASN A 1 112 ? -4.315 0.357 13.481 1.00 88.75 112 ASN A C 1
ATOM 836 O O . ASN A 1 112 ? -5.293 0.605 14.185 1.00 88.75 112 ASN A O 1
ATOM 840 N N . ALA A 1 113 ? -4.243 -0.759 12.752 1.00 85.06 113 ALA A N 1
ATOM 841 C CA . ALA A 1 113 ? -5.318 -1.748 12.708 1.00 85.06 113 ALA A CA 1
ATOM 842 C C . ALA A 1 113 ? -5.625 -2.346 14.092 1.00 85.06 113 ALA A C 1
ATOM 844 O O . ALA A 1 113 ? -6.790 -2.535 14.447 1.00 85.06 113 ALA A O 1
ATOM 845 N N . ALA A 1 114 ? -4.592 -2.617 14.891 1.00 83.81 114 ALA A N 1
ATOM 846 C CA . ALA A 1 114 ? -4.733 -3.101 16.258 1.00 83.81 114 ALA A CA 1
ATOM 847 C C . ALA A 1 114 ? -5.377 -2.055 17.178 1.00 83.81 114 ALA A C 1
ATOM 849 O O . ALA A 1 114 ? -6.283 -2.393 17.937 1.00 83.81 114 ALA A O 1
ATOM 850 N N . ALA A 1 115 ? -4.958 -0.791 17.081 1.00 87.88 115 ALA A N 1
ATOM 851 C CA . ALA A 1 115 ? -5.529 0.308 17.855 1.00 87.88 115 ALA A CA 1
ATOM 852 C C . ALA A 1 115 ? -7.019 0.508 17.540 1.00 87.88 115 ALA A C 1
ATOM 854 O O . ALA A 1 115 ? -7.834 0.632 18.453 1.00 87.88 115 ALA A O 1
ATOM 855 N N . ILE A 1 116 ? -7.395 0.455 16.260 1.00 85.56 116 ILE A N 1
ATOM 856 C CA . ILE A 1 116 ? -8.793 0.556 15.823 1.00 85.56 116 ILE A CA 1
ATOM 857 C C . ILE A 1 116 ? -9.614 -0.629 16.353 1.00 85.56 116 ILE A C 1
ATOM 859 O O . ILE A 1 116 ? -10.727 -0.442 16.846 1.00 85.56 116 ILE A O 1
ATOM 863 N N . ALA A 1 117 ? -9.069 -1.847 16.297 1.00 83.50 117 ALA A N 1
ATOM 864 C CA . ALA A 1 117 ? -9.738 -3.029 16.836 1.00 83.50 117 ALA A CA 1
ATOM 865 C C . ALA A 1 117 ? -9.935 -2.945 18.361 1.00 83.50 117 ALA A C 1
ATOM 867 O O . ALA A 1 117 ? -11.002 -3.306 18.858 1.00 83.50 117 ALA A O 1
ATOM 868 N N . ALA A 1 118 ? -8.941 -2.440 19.096 1.00 84.44 118 ALA A N 1
ATOM 869 C CA . ALA A 1 118 ? -9.032 -2.232 20.540 1.00 84.44 118 ALA A CA 1
ATOM 870 C C . ALA A 1 118 ? -10.084 -1.168 20.901 1.00 84.44 118 ALA A C 1
ATOM 872 O O . ALA A 1 118 ? -10.901 -1.391 21.793 1.00 84.44 118 ALA A O 1
ATOM 873 N N . ALA A 1 119 ? -10.123 -0.052 20.166 1.00 85.75 119 ALA A N 1
ATOM 874 C CA . ALA A 1 119 ? -11.128 0.994 20.353 1.00 85.75 119 ALA A CA 1
ATOM 875 C C . ALA A 1 119 ? -12.556 0.477 20.098 1.00 85.75 119 ALA A C 1
ATOM 877 O O . ALA A 1 119 ? -13.470 0.771 20.868 1.00 85.75 119 ALA A O 1
ATOM 878 N N . ALA A 1 120 ? -12.745 -0.349 19.063 1.00 83.69 120 ALA A N 1
ATOM 879 C CA . ALA A 1 120 ? -14.036 -0.971 18.772 1.00 83.69 120 ALA A CA 1
ATOM 880 C C . ALA A 1 120 ? -14.495 -1.931 19.890 1.00 83.69 120 ALA A C 1
ATOM 882 O O . ALA A 1 120 ? -15.678 -1.958 20.237 1.00 83.69 120 ALA A O 1
ATOM 883 N N . ALA A 1 121 ? -13.570 -2.686 20.492 1.00 82.44 121 ALA A N 1
ATOM 884 C CA . ALA A 1 121 ? -13.879 -3.572 21.615 1.00 82.44 121 ALA A CA 1
ATOM 885 C C . ALA A 1 121 ? -14.303 -2.787 22.870 1.00 82.44 121 ALA A C 1
ATOM 887 O O . ALA A 1 121 ? -15.294 -3.144 23.505 1.00 82.44 121 ALA A O 1
ATOM 888 N N . ALA A 1 122 ? -13.613 -1.686 23.187 1.00 84.88 122 ALA A N 1
ATOM 889 C CA . ALA A 1 122 ? -13.925 -0.847 24.346 1.00 84.88 122 ALA A CA 1
ATOM 890 C C . ALA A 1 122 ? -15.288 -0.138 24.241 1.00 84.88 122 ALA A C 1
ATOM 892 O O . ALA A 1 122 ? -15.960 0.048 25.249 1.00 84.88 122 ALA A O 1
ATOM 893 N N . GLY A 1 123 ? -15.731 0.229 23.033 1.00 81.19 123 GLY A N 1
ATOM 894 C CA . GLY A 1 123 ? -17.047 0.851 22.827 1.00 81.19 123 GLY A CA 1
ATOM 895 C C . GLY A 1 123 ? -18.236 -0.109 22.972 1.00 81.19 123 GLY A C 1
ATOM 896 O O . GLY A 1 123 ? -19.372 0.334 23.125 1.00 81.19 123 GLY A O 1
ATOM 897 N N . SER A 1 124 ? -17.995 -1.421 22.942 1.00 69.75 124 SER A N 1
ATOM 898 C CA . SER A 1 124 ? -19.057 -2.435 22.927 1.00 69.75 124 SER A CA 1
ATOM 899 C C . SER A 1 124 ? -19.575 -2.807 24.326 1.00 69.75 124 SER A C 1
ATOM 901 O O . SER A 1 124 ? -20.645 -3.397 24.444 1.00 69.75 124 SER A O 1
ATOM 903 N N . SER A 1 125 ? -18.864 -2.443 25.398 1.00 65.00 125 SER A N 1
ATOM 904 C CA . SER A 1 125 ? -19.219 -2.788 26.785 1.00 65.00 125 SER A CA 1
ATOM 905 C C . SER A 1 125 ? -20.263 -1.862 27.430 1.00 65.00 125 SER A C 1
ATOM 907 O O . SER A 1 125 ? -20.743 -2.158 28.519 1.00 65.00 125 SER A O 1
ATOM 909 N N . SER A 1 126 ? -20.665 -0.770 26.767 1.00 58.19 126 SER A N 1
ATOM 910 C CA . SER A 1 126 ? -21.599 0.228 27.321 1.00 58.19 126 SER A CA 1
ATOM 911 C C . SER A 1 126 ? -23.071 0.038 26.913 1.00 58.19 126 SER A C 1
ATOM 913 O O . SER A 1 126 ? -23.936 0.729 27.448 1.00 58.19 126 SER A O 1
ATOM 915 N N . ALA A 1 127 ? -23.388 -0.851 25.966 1.00 54.50 127 ALA A N 1
ATOM 916 C CA . ALA A 1 127 ? -24.741 -0.965 25.397 1.00 54.50 127 ALA A CA 1
ATOM 917 C C . ALA A 1 127 ? -25.632 -2.041 26.053 1.00 54.50 127 ALA A C 1
ATOM 919 O O . ALA A 1 127 ? -26.797 -2.173 25.687 1.00 54.50 127 ALA A O 1
ATOM 920 N N . ALA A 1 128 ? -25.127 -2.794 27.035 1.00 54.81 128 ALA A N 1
ATOM 921 C CA . ALA A 1 128 ? -25.845 -3.920 27.644 1.00 54.81 128 ALA A CA 1
ATOM 922 C C . ALA A 1 128 ? -26.970 -3.532 28.637 1.00 54.81 128 ALA A C 1
ATOM 924 O O . ALA A 1 128 ? -27.566 -4.416 29.241 1.00 54.81 128 ALA A O 1
ATOM 925 N N . ALA A 1 129 ? -27.292 -2.241 28.804 1.00 55.16 129 ALA A N 1
ATOM 926 C CA . ALA A 1 129 ? -28.306 -1.771 29.761 1.00 55.16 129 ALA A CA 1
ATOM 927 C C . ALA A 1 129 ? -29.551 -1.106 29.131 1.00 55.16 129 ALA A C 1
ATOM 929 O O . ALA A 1 129 ? -30.392 -0.584 29.860 1.00 55.16 129 ALA A O 1
ATOM 930 N N . ALA A 1 130 ? -29.707 -1.107 27.801 1.00 51.47 130 ALA A N 1
ATOM 931 C CA . ALA A 1 130 ? -30.867 -0.499 27.142 1.00 51.47 130 ALA A CA 1
ATOM 932 C C . ALA A 1 130 ? -31.826 -1.565 26.583 1.00 51.47 130 ALA A C 1
ATOM 934 O O . ALA A 1 130 ? -31.480 -2.323 25.679 1.00 51.47 130 ALA A O 1
ATOM 935 N N . ALA A 1 131 ? -33.035 -1.598 27.149 1.00 53.91 131 ALA A N 1
ATOM 936 C CA . ALA A 1 131 ? -34.154 -2.468 26.791 1.00 53.91 131 ALA A CA 1
ATOM 937 C C . ALA A 1 131 ? -34.459 -2.502 25.271 1.00 53.91 131 ALA A C 1
ATOM 939 O O . ALA A 1 131 ? -34.263 -1.501 24.574 1.00 53.91 131 ALA A O 1
ATOM 940 N N . PRO A 1 132 ? -34.978 -3.627 24.741 1.00 54.66 132 PRO A N 1
ATOM 941 C CA . PRO A 1 132 ? -35.192 -3.811 23.308 1.00 54.66 132 PRO A CA 1
ATOM 942 C C . PRO A 1 132 ? -36.313 -2.894 22.792 1.00 54.66 132 PRO A C 1
ATOM 944 O O . PRO A 1 132 ? -37.487 -3.093 23.099 1.00 54.66 132 PRO A O 1
ATOM 947 N N . LEU A 1 133 ? -35.959 -1.890 21.983 1.00 45.22 133 LEU A N 1
ATOM 948 C CA . LEU A 1 133 ? -36.922 -1.070 21.239 1.00 45.22 133 LEU A CA 1
ATOM 949 C C . LEU A 1 133 ? -37.325 -1.748 19.912 1.00 45.22 133 LEU A C 1
ATOM 951 O O . LEU A 1 133 ? -36.477 -2.335 19.234 1.00 45.22 133 LEU A O 1
ATOM 955 N N . PRO A 1 134 ? -38.604 -1.647 19.503 1.00 53.62 134 PRO A N 1
ATOM 956 C CA . PRO A 1 134 ? -39.150 -2.354 18.351 1.00 53.62 134 PRO A CA 1
ATOM 957 C C . PRO A 1 134 ? -38.566 -1.869 17.017 1.00 53.62 134 PRO A C 1
ATOM 959 O O . PRO A 1 134 ? -38.449 -0.676 16.731 1.00 53.62 134 PRO A O 1
ATOM 962 N N . THR A 1 135 ? -38.236 -2.839 16.166 1.00 46.72 135 THR A N 1
ATOM 963 C CA . THR A 1 135 ? -37.638 -2.673 14.839 1.00 46.72 135 THR A CA 1
ATOM 964 C C . THR A 1 135 ? -38.543 -1.885 13.888 1.00 46.72 135 THR A C 1
ATOM 966 O O . THR A 1 135 ? -39.576 -2.383 13.434 1.00 46.72 135 THR A O 1
ATOM 969 N N . ARG A 1 136 ? -38.128 -0.669 13.519 1.00 39.53 136 ARG A N 1
ATOM 970 C CA . ARG A 1 136 ? -38.764 0.142 12.470 1.00 39.53 136 ARG A CA 1
ATOM 971 C C . ARG A 1 136 ? -38.055 -0.090 11.132 1.00 39.53 136 ARG A C 1
ATOM 973 O O . ARG A 1 136 ? -36.893 0.273 10.975 1.00 39.53 136 ARG A O 1
ATOM 980 N N . LYS A 1 137 ? -38.766 -0.670 10.156 1.00 46.47 137 LYS A N 1
ATOM 981 C CA . LYS A 1 137 ? -38.323 -0.807 8.755 1.00 46.47 137 LYS A CA 1
ATOM 982 C C . LYS A 1 137 ? -37.955 0.572 8.188 1.00 46.47 137 LYS A C 1
ATOM 984 O O . LYS A 1 137 ? -38.819 1.444 8.111 1.00 46.47 137 LYS A O 1
ATOM 989 N N . ARG A 1 138 ? -36.701 0.772 7.766 1.00 39.19 138 ARG A N 1
ATOM 990 C CA . ARG A 1 138 ? -36.290 1.927 6.951 1.00 39.19 138 ARG A CA 1
ATOM 991 C C . ARG A 1 138 ? -35.736 1.470 5.605 1.00 39.19 138 ARG A C 1
ATOM 993 O O . ARG A 1 138 ? -34.955 0.530 5.526 1.00 39.19 138 ARG A O 1
ATOM 1000 N N . GLN A 1 139 ? -36.228 2.150 4.574 1.00 40.38 139 GLN A N 1
ATOM 1001 C CA . GLN A 1 139 ? -35.978 1.950 3.153 1.00 40.38 139 GLN A CA 1
ATOM 1002 C C . GLN A 1 139 ? -34.584 2.428 2.720 1.00 40.38 139 GLN A C 1
ATOM 1004 O O . GLN A 1 139 ? -34.111 3.477 3.151 1.00 40.38 139 GLN A O 1
ATOM 1009 N N . SER A 1 140 ? -33.998 1.616 1.838 1.00 45.50 140 SER A N 1
ATOM 1010 C CA . SER A 1 140 ? -33.032 1.888 0.764 1.00 45.50 140 SER A CA 1
ATOM 1011 C C . SER A 1 140 ? -32.351 3.264 0.698 1.00 45.50 140 SER A C 1
ATOM 1013 O O . SER A 1 140 ? -32.924 4.235 0.201 1.00 45.50 140 SER A O 1
ATOM 1015 N N . SER A 1 141 ? -31.056 3.280 1.012 1.00 41.59 141 SER A N 1
ATOM 1016 C CA . SER A 1 141 ? -30.066 4.129 0.347 1.00 41.59 141 SER A CA 1
ATOM 1017 C C . SER A 1 141 ? -28.927 3.248 -0.186 1.00 41.59 141 SER A C 1
ATOM 1019 O O . SER A 1 141 ? -28.614 2.197 0.372 1.00 41.59 141 SER A O 1
ATOM 1021 N N . ILE A 1 142 ? -28.402 3.641 -1.345 1.00 37.09 142 ILE A N 1
ATOM 1022 C CA . ILE A 1 142 ? -27.550 2.862 -2.254 1.00 37.09 142 ILE A CA 1
ATOM 1023 C C . ILE A 1 142 ? -26.266 2.382 -1.547 1.00 37.09 142 ILE A C 1
ATOM 1025 O O . ILE A 1 142 ? -25.495 3.221 -1.077 1.00 37.09 142 ILE A O 1
ATOM 1029 N N . PRO A 1 143 ? -25.985 1.067 -1.486 1.00 35.00 143 PRO A N 1
ATOM 1030 C CA . PRO A 1 143 ? -24.753 0.576 -0.893 1.00 35.00 143 PRO A CA 1
ATOM 1031 C C . PRO A 1 143 ? -23.607 0.606 -1.916 1.00 35.00 143 PRO A C 1
ATOM 1033 O O . PRO A 1 143 ? -23.681 -0.025 -2.964 1.00 35.00 143 PRO A O 1
ATOM 1036 N N . LEU A 1 144 ? -22.480 1.226 -1.549 1.00 38.25 144 LEU A N 1
ATOM 1037 C CA . LEU A 1 144 ? -21.158 0.935 -2.138 1.00 38.25 144 LEU A CA 1
ATOM 1038 C C . LEU A 1 144 ? -20.653 -0.487 -1.783 1.00 38.25 144 LEU A C 1
ATOM 1040 O O . LEU A 1 144 ? -19.513 -0.847 -2.074 1.00 38.25 144 LEU A O 1
ATOM 1044 N N . ALA A 1 145 ? -21.492 -1.312 -1.153 1.00 36.59 145 ALA A N 1
ATOM 1045 C CA . ALA A 1 145 ? -21.204 -2.692 -0.806 1.00 36.59 145 ALA A CA 1
ATOM 1046 C C . ALA A 1 145 ? -21.543 -3.635 -1.971 1.00 36.59 145 ALA A C 1
ATOM 1048 O O . ALA A 1 145 ? -22.535 -4.350 -1.919 1.00 36.59 145 ALA A O 1
ATOM 1049 N N . SER A 1 146 ? -20.710 -3.640 -3.012 1.00 33.62 146 SER A N 1
ATOM 1050 C CA . SER A 1 146 ? -20.446 -4.843 -3.823 1.00 33.62 146 SER A CA 1
ATOM 1051 C C . SER A 1 146 ? -19.209 -4.651 -4.710 1.00 33.62 146 SER A C 1
ATOM 1053 O O . SER A 1 146 ? -19.244 -4.891 -5.915 1.00 33.62 146 SER A O 1
ATOM 1055 N N . PHE A 1 147 ? -18.088 -4.195 -4.147 1.00 37.41 147 PHE A N 1
ATOM 1056 C CA . PHE A 1 147 ? -16.812 -4.488 -4.800 1.00 37.41 147 PHE A CA 1
ATOM 1057 C C . PHE A 1 147 ? -16.413 -5.902 -4.400 1.00 37.41 147 PHE A C 1
ATOM 1059 O O . PHE A 1 147 ? -15.842 -6.137 -3.335 1.00 37.41 147 PHE A O 1
ATOM 1066 N N . ASP A 1 148 ? -16.837 -6.834 -5.247 1.00 32.31 148 ASP A N 1
ATOM 1067 C CA . ASP A 1 148 ? -16.585 -8.261 -5.149 1.00 32.31 148 ASP A CA 1
ATOM 1068 C C . ASP A 1 148 ? -15.098 -8.512 -4.877 1.00 32.31 148 ASP A C 1
ATOM 1070 O O . ASP A 1 148 ? -14.213 -8.100 -5.634 1.00 32.31 148 ASP A O 1
ATOM 1074 N N . ALA A 1 149 ? -14.811 -9.205 -3.778 1.00 36.28 149 ALA A N 1
ATOM 1075 C CA . ALA A 1 149 ? -13.470 -9.594 -3.351 1.00 36.28 149 ALA A CA 1
ATOM 1076 C C . ALA A 1 149 ? -12.856 -10.700 -4.244 1.00 36.28 149 ALA A C 1
ATOM 1078 O O . ALA A 1 149 ? -11.941 -11.411 -3.826 1.00 36.28 149 ALA A O 1
ATOM 1079 N N . THR A 1 150 ? -13.344 -10.839 -5.476 1.00 33.69 150 THR A N 1
ATOM 1080 C CA . THR A 1 150 ? -13.181 -12.018 -6.336 1.00 33.69 150 THR A CA 1
ATOM 1081 C C . THR A 1 150 ? -12.019 -11.886 -7.325 1.00 33.69 150 THR A C 1
ATOM 1083 O O . THR A 1 150 ? -11.698 -12.839 -8.021 1.00 33.69 150 THR A O 1
ATOM 1086 N N . VAL A 1 151 ? -11.310 -10.748 -7.368 1.00 34.81 151 VAL A N 1
ATOM 1087 C CA . VAL A 1 151 ? -10.234 -10.530 -8.364 1.00 34.81 151 VAL A CA 1
ATOM 1088 C C . VAL A 1 151 ? -8.807 -10.754 -7.824 1.00 34.81 151 VAL A C 1
ATOM 1090 O O . VAL A 1 151 ? -7.858 -10.760 -8.598 1.00 34.81 151 VAL A O 1
ATOM 1093 N N . CYS A 1 152 ? -8.615 -11.074 -6.536 1.00 33.38 152 CYS A N 1
ATOM 1094 C CA . CYS A 1 152 ? -7.276 -11.427 -6.010 1.00 33.38 152 CYS A CA 1
ATOM 1095 C C . CYS A 1 152 ? -7.188 -12.780 -5.282 1.00 33.38 152 CYS A C 1
ATOM 1097 O O . CYS A 1 152 ? -6.170 -13.067 -4.656 1.00 33.38 152 CYS A O 1
ATOM 1099 N N . THR A 1 153 ? -8.198 -13.648 -5.380 1.00 33.59 153 THR A N 1
ATOM 1100 C CA . THR A 1 153 ? -8.109 -15.046 -4.904 1.00 33.59 153 THR A CA 1
ATOM 1101 C C . THR A 1 153 ? -7.357 -15.973 -5.869 1.00 33.59 153 THR A C 1
ATOM 1103 O O . THR A 1 153 ? -7.135 -17.136 -5.548 1.00 33.59 153 THR A O 1
ATOM 1106 N N . ALA A 1 154 ? -6.879 -15.467 -7.012 1.00 29.77 154 ALA A N 1
ATOM 1107 C CA . ALA A 1 154 ? -6.151 -16.239 -8.024 1.00 29.77 154 ALA A CA 1
ATOM 1108 C C . ALA A 1 154 ? -4.617 -16.269 -7.832 1.00 29.77 154 ALA A C 1
ATOM 1110 O O . ALA A 1 154 ? -3.867 -16.412 -8.793 1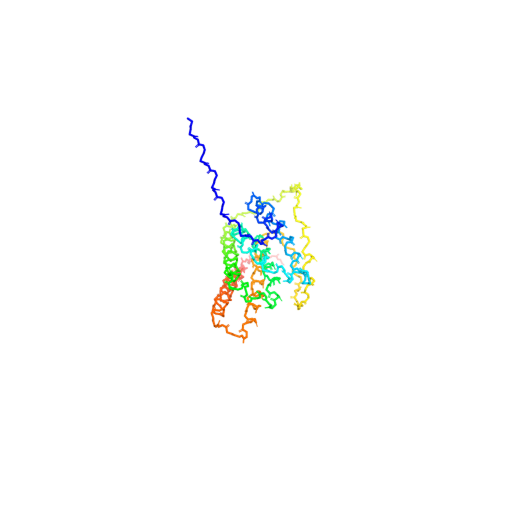.00 29.77 154 ALA A O 1
ATOM 1111 N N . ALA A 1 155 ? -4.134 -16.165 -6.592 1.00 33.88 155 ALA A N 1
ATOM 1112 C CA . ALA A 1 155 ? -2.799 -16.633 -6.222 1.00 33.88 155 ALA A CA 1
ATOM 1113 C C . ALA A 1 155 ? -2.964 -17.759 -5.195 1.00 33.88 155 ALA A C 1
ATOM 1115 O O . ALA A 1 155 ? -2.839 -17.556 -3.986 1.00 33.88 155 ALA A O 1
ATOM 1116 N N . ALA A 1 156 ? -3.333 -18.935 -5.705 1.00 41.44 156 ALA A N 1
ATOM 1117 C CA . ALA A 1 156 ? -3.471 -20.171 -4.954 1.00 41.44 156 ALA A CA 1
ATOM 1118 C C . ALA A 1 156 ? -2.189 -20.484 -4.164 1.00 41.44 156 ALA A C 1
ATOM 1120 O O . ALA A 1 156 ? -1.143 -20.752 -4.751 1.00 41.44 156 ALA A O 1
ATOM 1121 N N . CYS A 1 157 ? -2.283 -20.456 -2.834 1.00 32.12 157 CYS A N 1
ATOM 1122 C CA . CYS A 1 157 ? -1.483 -21.285 -1.932 1.00 32.12 157 CYS A CA 1
ATOM 1123 C C . CYS A 1 157 ? -2.317 -21.515 -0.654 1.00 32.12 157 CYS A C 1
ATOM 1125 O O . CYS A 1 157 ? -2.521 -20.584 0.123 1.00 32.12 157 CYS A O 1
ATOM 1127 N N . ASP A 1 158 ? -2.823 -22.743 -0.521 1.00 31.39 158 ASP A N 1
ATOM 1128 C CA . ASP A 1 158 ? -3.422 -23.424 0.640 1.00 31.39 158 ASP A CA 1
ATOM 1129 C C . ASP A 1 158 ? -4.670 -22.843 1.334 1.00 31.39 158 ASP A C 1
ATOM 1131 O O . ASP A 1 158 ? -4.632 -22.142 2.341 1.00 31.39 158 ASP A O 1
ATOM 1135 N N . GLY A 1 159 ? -5.833 -23.243 0.809 1.00 38.78 159 GLY A N 1
ATOM 1136 C CA . GLY A 1 159 ? -6.585 -24.366 1.390 1.00 38.78 159 GLY A CA 1
ATOM 1137 C C . GLY A 1 159 ? -6.829 -24.393 2.904 1.00 38.78 159 GLY A C 1
ATOM 1138 O O . GLY A 1 159 ? -6.300 -25.258 3.590 1.00 38.78 159 GLY A O 1
ATOM 1139 N N . SER A 1 160 ? -7.703 -23.522 3.410 1.00 35.88 160 SER A N 1
ATOM 1140 C CA . SER A 1 160 ? -8.782 -23.869 4.359 1.00 35.88 160 SER A CA 1
ATOM 1141 C C . SER A 1 160 ? -9.383 -22.601 4.943 1.00 35.88 160 SER A C 1
ATOM 1143 O O . SER A 1 160 ? -8.827 -21.979 5.849 1.00 35.88 160 SER A O 1
ATOM 1145 N N . TYR A 1 161 ? -10.573 -22.243 4.475 1.00 37.47 161 TYR A N 1
ATOM 1146 C CA . TYR A 1 161 ? -11.500 -21.512 5.324 1.00 37.47 161 TYR A CA 1
ATOM 1147 C C . TYR A 1 161 ? -12.911 -22.004 5.033 1.00 37.47 161 TYR A C 1
ATOM 1149 O O . TYR A 1 161 ? -13.492 -21.694 3.995 1.00 37.47 161 TYR A O 1
ATOM 1157 N N . ALA A 1 162 ? -13.427 -22.819 5.951 1.00 33.75 162 ALA A N 1
ATOM 1158 C CA . ALA A 1 162 ? -14.844 -23.110 6.025 1.00 33.75 162 ALA A CA 1
ATOM 1159 C C . ALA A 1 162 ? -15.589 -21.789 6.264 1.00 33.75 162 ALA A C 1
ATOM 1161 O O . ALA A 1 162 ? -15.215 -20.997 7.133 1.00 33.75 162 ALA A O 1
ATOM 1162 N N . GLY A 1 163 ? -16.607 -21.541 5.443 1.00 40.09 163 GLY A N 1
ATOM 1163 C CA . GLY A 1 163 ? -17.460 -20.370 5.551 1.00 40.09 163 GLY A CA 1
ATOM 1164 C C . GLY A 1 163 ? -18.173 -20.327 6.901 1.00 40.09 163 GLY A C 1
ATOM 1165 O O . GLY A 1 163 ? -18.853 -21.273 7.284 1.00 40.09 163 GLY A O 1
ATOM 1166 N N . GLY A 1 164 ? -18.028 -19.204 7.601 1.00 32.69 164 GLY A N 1
ATOM 1167 C CA . GLY A 1 164 ? -18.901 -18.794 8.697 1.00 32.69 164 GLY A CA 1
ATOM 1168 C C . GLY A 1 164 ? -19.741 -17.619 8.212 1.00 32.69 164 GLY A C 1
ATOM 1169 O O . GLY A 1 164 ? -19.194 -16.566 7.885 1.00 32.69 164 GLY A O 1
ATOM 1170 N N . GLY A 1 165 ? -21.045 -17.847 8.074 1.00 33.50 165 GLY A N 1
ATOM 1171 C CA . GLY A 1 165 ? -21.990 -16.941 7.436 1.00 33.50 165 GLY A CA 1
ATOM 1172 C C . GLY A 1 165 ? -22.349 -15.675 8.225 1.00 33.50 165 GLY A C 1
ATOM 1173 O O . GLY A 1 165 ? -22.205 -15.590 9.439 1.00 33.50 165 GLY A O 1
ATOM 1174 N N . GLY A 1 166 ? -22.844 -14.706 7.448 1.00 35.91 166 GLY A N 1
ATOM 1175 C CA . GLY A 1 166 ? -23.821 -13.658 7.762 1.00 35.91 166 GLY A CA 1
ATOM 1176 C C . GLY A 1 166 ? -24.042 -13.230 9.213 1.00 35.91 166 GLY A C 1
ATOM 1177 O O . GLY A 1 166 ? -24.962 -13.706 9.866 1.00 35.91 166 GLY A O 1
ATOM 1178 N N . GLY A 1 167 ? -23.322 -12.191 9.640 1.00 34.19 167 GLY A N 1
ATOM 1179 C CA . GLY A 1 167 ? -23.712 -11.315 10.747 1.00 34.19 167 GLY A CA 1
ATOM 1180 C C . GLY A 1 167 ? -23.526 -9.853 10.336 1.00 34.19 167 GLY A C 1
ATOM 1181 O O . GLY A 1 167 ? -22.421 -9.325 10.391 1.00 34.19 167 GLY A O 1
ATOM 1182 N N . SER A 1 168 ? -24.599 -9.204 9.878 1.00 39.69 168 SER A N 1
ATOM 1183 C CA . SER A 1 168 ? -24.604 -7.870 9.242 1.00 39.69 168 SER A CA 1
ATOM 1184 C C . SER A 1 168 ? -24.378 -6.675 10.196 1.00 39.69 168 SER A C 1
ATOM 1186 O O . SER A 1 168 ? -24.491 -5.527 9.768 1.00 39.69 168 SER A O 1
ATOM 1188 N N . GLY A 1 169 ? -24.061 -6.887 11.474 1.00 42.41 169 GLY A N 1
ATOM 1189 C CA . GLY A 1 169 ? -23.893 -5.803 12.450 1.00 42.41 169 GLY A CA 1
ATOM 1190 C C . GLY A 1 169 ? -22.521 -5.847 13.114 1.00 42.41 169 GLY A C 1
ATOM 1191 O O . GLY A 1 169 ? -22.298 -6.667 13.9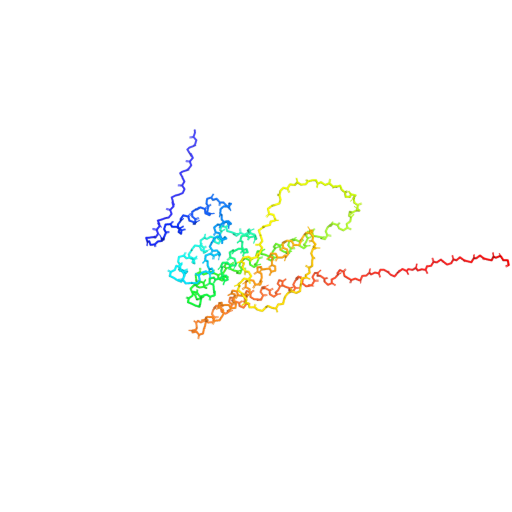91 1.00 42.41 169 GLY A O 1
ATOM 1192 N N . GLY A 1 170 ? -21.586 -4.985 12.705 1.00 45.59 170 GLY A N 1
ATOM 1193 C CA . GLY A 1 170 ? -20.343 -4.725 13.457 1.00 45.59 170 GLY A CA 1
ATOM 1194 C C . GLY A 1 170 ? -19.077 -5.505 13.056 1.00 45.59 170 GLY A C 1
ATOM 1195 O O . GLY A 1 170 ? -17.997 -5.194 13.552 1.00 45.59 170 GLY A O 1
ATOM 1196 N N . GLY A 1 171 ? -19.147 -6.462 12.122 1.00 50.62 171 GLY A N 1
ATOM 1197 C CA . GLY A 1 171 ? -18.003 -7.321 11.756 1.00 50.62 171 GLY A CA 1
ATOM 1198 C C . GLY A 1 171 ? -16.926 -6.703 10.844 1.00 50.62 171 GLY A C 1
ATOM 1199 O O . GLY A 1 171 ? -15.833 -7.260 10.728 1.00 50.62 171 GLY A O 1
ATOM 1200 N N . GLY A 1 172 ? -17.197 -5.561 10.201 1.00 59.44 172 GLY A N 1
ATOM 1201 C CA . GLY A 1 172 ? -16.327 -5.010 9.149 1.00 59.44 172 GLY A CA 1
ATOM 1202 C C . GLY A 1 172 ? -14.922 -4.641 9.637 1.00 59.44 172 GLY A C 1
ATOM 1203 O O . GLY A 1 172 ? -13.922 -5.084 9.075 1.00 59.44 172 GLY A O 1
ATOM 1204 N N . ILE A 1 173 ? -14.835 -3.904 10.746 1.00 61.47 173 ILE A N 1
ATOM 1205 C CA . ILE A 1 173 ? -13.564 -3.394 11.287 1.00 61.47 173 ILE A CA 1
ATOM 1206 C C . ILE A 1 173 ? -12.684 -4.541 11.800 1.00 61.47 173 ILE A C 1
ATOM 1208 O O . ILE A 1 173 ? -11.480 -4.611 11.540 1.00 61.47 173 ILE A O 1
ATOM 1212 N N . ALA A 1 174 ? -13.306 -5.492 12.495 1.00 65.62 174 ALA A N 1
ATOM 1213 C CA . ALA A 1 174 ? -12.626 -6.649 13.049 1.00 65.62 174 ALA A CA 1
ATOM 1214 C C . ALA A 1 174 ? -12.071 -7.581 11.954 1.00 65.62 174 ALA A C 1
ATOM 1216 O O . ALA A 1 174 ? -11.041 -8.228 12.181 1.00 65.62 174 ALA A O 1
ATOM 1217 N N . GLY A 1 175 ? -12.738 -7.639 10.794 1.00 71.25 175 GLY A N 1
ATOM 1218 C CA . GLY A 1 175 ? -12.300 -8.365 9.602 1.00 71.25 175 GLY A CA 1
ATOM 1219 C C . GLY A 1 175 ? -11.132 -7.689 8.882 1.00 71.25 175 GLY A C 1
ATOM 1220 O O . GLY A 1 175 ? -10.162 -8.369 8.541 1.00 71.25 175 GLY A O 1
ATOM 1221 N N . VAL A 1 176 ? -11.168 -6.360 8.725 1.00 71.44 176 VAL A N 1
ATOM 1222 C CA . VAL A 1 176 ? -10.064 -5.578 8.133 1.00 71.44 176 VAL A CA 1
ATOM 1223 C C . VAL A 1 176 ? -8.783 -5.758 8.942 1.00 71.44 176 VAL A C 1
ATOM 1225 O O . VAL A 1 176 ? -7.744 -6.082 8.368 1.00 71.44 176 VAL A O 1
ATOM 1228 N N . ALA A 1 177 ? -8.859 -5.664 10.273 1.00 68.75 177 ALA A N 1
ATOM 1229 C CA . ALA A 1 177 ? -7.701 -5.898 11.130 1.00 68.75 177 ALA A CA 1
ATOM 1230 C C . ALA A 1 177 ? -7.120 -7.307 10.930 1.00 68.75 177 ALA A C 1
ATOM 1232 O O . ALA A 1 177 ? -5.925 -7.455 10.696 1.00 68.75 177 ALA A O 1
ATOM 1233 N N . ALA A 1 178 ? -7.955 -8.351 10.933 1.00 73.12 178 ALA A N 1
ATOM 1234 C CA . ALA A 1 178 ? -7.492 -9.723 10.720 1.00 73.12 178 ALA A CA 1
ATOM 1235 C C . ALA A 1 178 ? -6.843 -9.931 9.337 1.00 73.12 178 ALA A C 1
ATOM 1237 O O . ALA A 1 178 ? -5.824 -10.619 9.234 1.00 73.12 178 ALA A O 1
ATOM 1238 N N . ALA A 1 179 ? -7.400 -9.327 8.284 1.00 73.94 179 ALA A N 1
ATOM 1239 C CA . ALA A 1 179 ? -6.835 -9.374 6.939 1.00 73.94 179 ALA A CA 1
ATOM 1240 C C . ALA A 1 179 ? -5.476 -8.662 6.867 1.00 73.94 179 ALA A C 1
ATOM 1242 O O . ALA A 1 179 ? -4.519 -9.233 6.338 1.00 73.94 179 ALA A O 1
ATOM 1243 N N . SER A 1 180 ? -5.361 -7.471 7.462 1.00 73.19 180 SER A N 1
ATOM 1244 C CA . SER A 1 180 ? -4.100 -6.729 7.557 1.00 73.19 180 SER A CA 1
ATOM 1245 C C . SER A 1 180 ? -3.034 -7.532 8.297 1.00 73.19 180 SER A C 1
ATOM 1247 O O . SER A 1 180 ? -1.923 -7.659 7.792 1.00 73.19 180 SER A O 1
ATOM 1249 N N . LEU A 1 181 ? -3.368 -8.161 9.433 1.00 74.19 181 LEU A N 1
ATOM 1250 C CA . LEU A 1 181 ? -2.433 -9.009 10.188 1.00 74.19 181 LEU A CA 1
ATOM 1251 C C . LEU A 1 181 ? -1.914 -10.185 9.340 1.00 74.19 181 LEU A C 1
ATOM 1253 O O . LEU A 1 181 ? -0.714 -10.460 9.345 1.00 74.19 181 LEU A O 1
ATOM 1257 N N . ARG A 1 182 ? -2.793 -10.861 8.584 1.00 79.69 182 ARG A N 1
ATOM 1258 C CA . ARG A 1 182 ? -2.411 -11.978 7.694 1.00 79.69 182 ARG A CA 1
ATOM 1259 C C . ARG A 1 182 ? -1.497 -11.522 6.557 1.00 79.69 182 ARG A C 1
ATOM 1261 O O . ARG A 1 182 ? -0.496 -12.180 6.282 1.00 79.69 182 ARG A O 1
ATOM 1268 N N . LEU A 1 183 ? -1.816 -10.396 5.919 1.00 75.38 183 LEU A N 1
ATOM 1269 C CA . LEU A 1 183 ? -0.988 -9.815 4.858 1.00 75.38 183 LEU A CA 1
ATOM 1270 C C . LEU A 1 183 ? 0.371 -9.370 5.393 1.00 75.38 183 LEU A C 1
ATOM 1272 O O . LEU A 1 183 ? 1.389 -9.638 4.766 1.00 75.38 183 LEU A O 1
ATOM 1276 N N . CYS A 1 184 ? 0.402 -8.760 6.577 1.00 74.69 184 CYS A N 1
ATOM 1277 C CA . CYS A 1 184 ? 1.645 -8.368 7.230 1.00 74.69 184 CYS A CA 1
ATOM 1278 C C . CYS A 1 184 ? 2.510 -9.579 7.545 1.00 74.69 184 CYS A C 1
ATOM 1280 O O . CYS A 1 184 ? 3.684 -9.570 7.198 1.00 74.69 184 CYS A O 1
ATOM 1282 N N . ALA A 1 185 ? 1.941 -10.635 8.132 1.00 74.38 185 ALA A N 1
ATOM 1283 C CA . ALA A 1 185 ? 2.674 -11.870 8.388 1.00 74.38 185 ALA A CA 1
ATOM 1284 C C . ALA A 1 185 ? 3.293 -12.432 7.097 1.00 74.38 185 ALA A C 1
ATOM 1286 O O . ALA A 1 185 ? 4.480 -12.740 7.079 1.00 74.38 185 ALA A O 1
ATOM 1287 N N . ARG A 1 186 ? 2.533 -12.474 5.993 1.00 79.25 186 ARG A N 1
ATOM 1288 C CA . ARG A 1 186 ? 3.030 -12.950 4.693 1.00 79.25 186 ARG A CA 1
ATOM 1289 C C . ARG A 1 186 ? 4.159 -12.075 4.139 1.00 79.25 186 ARG A C 1
ATOM 1291 O O . ARG A 1 186 ? 5.198 -12.606 3.757 1.00 79.25 186 ARG A O 1
ATOM 1298 N N . SER A 1 187 ? 3.993 -10.753 4.143 1.00 72.06 187 SER A N 1
ATOM 1299 C CA . SER A 1 187 ? 5.033 -9.815 3.698 1.00 72.06 187 SER A CA 1
ATOM 1300 C C . SER A 1 187 ? 6.297 -9.922 4.555 1.00 72.06 187 SER A C 1
ATOM 1302 O O . SER A 1 187 ? 7.402 -9.952 4.027 1.00 72.06 187 SER A O 1
ATOM 1304 N N . LEU A 1 188 ? 6.148 -10.037 5.877 1.00 74.38 188 LEU A N 1
ATOM 1305 C CA . LEU A 1 188 ? 7.255 -10.208 6.822 1.00 74.38 188 LEU A CA 1
ATOM 1306 C C . LEU A 1 188 ? 8.005 -11.526 6.602 1.00 74.38 188 LEU A C 1
ATOM 1308 O O . LEU A 1 188 ? 9.233 -11.533 6.613 1.00 74.38 188 LEU A O 1
ATOM 1312 N N . CYS A 1 189 ? 7.294 -12.622 6.331 1.00 73.62 189 CYS A N 1
ATOM 1313 C CA . CYS A 1 189 ? 7.917 -13.889 5.949 1.00 73.62 189 CYS A CA 1
ATOM 1314 C C . CYS A 1 189 ? 8.707 -13.765 4.639 1.00 73.62 189 CYS A C 1
ATOM 1316 O O . CYS A 1 189 ? 9.815 -14.293 4.552 1.00 73.62 189 CYS A O 1
ATOM 1318 N N . ASN A 1 190 ? 8.186 -13.031 3.651 1.00 74.62 190 ASN A N 1
ATOM 1319 C CA . ASN A 1 190 ? 8.915 -12.764 2.408 1.00 74.62 190 ASN A CA 1
ATOM 1320 C C . ASN A 1 190 ? 10.199 -11.965 2.675 1.00 74.62 190 ASN A C 1
ATOM 1322 O O . ASN A 1 190 ? 11.253 -12.321 2.156 1.00 74.62 190 ASN A O 1
ATOM 1326 N N . PHE A 1 191 ? 10.144 -10.935 3.528 1.00 72.44 191 PHE A N 1
ATOM 1327 C CA . PHE A 1 191 ? 11.330 -10.157 3.906 1.00 72.44 191 PHE A CA 1
ATOM 1328 C C . PHE A 1 191 ? 12.386 -10.993 4.643 1.00 72.44 191 PHE A C 1
ATOM 1330 O O . PHE A 1 191 ? 13.578 -10.799 4.415 1.00 72.44 191 PHE A O 1
ATOM 1337 N N . ALA A 1 192 ? 11.972 -11.939 5.490 1.00 67.69 192 ALA A N 1
ATOM 1338 C CA . ALA A 1 192 ? 12.889 -12.855 6.171 1.00 67.69 192 ALA A CA 1
ATOM 1339 C C . ALA A 1 192 ? 13.523 -13.882 5.211 1.00 67.69 192 ALA A C 1
ATOM 1341 O O . ALA A 1 192 ? 14.690 -14.240 5.358 1.00 67.69 192 ALA A O 1
ATOM 1342 N N . GLY A 1 193 ? 12.773 -14.352 4.208 1.00 63.66 193 GLY A N 1
ATOM 1343 C CA . GLY A 1 193 ? 13.226 -15.381 3.266 1.00 63.66 193 GLY A CA 1
ATOM 1344 C C . GLY A 1 193 ? 14.315 -14.928 2.285 1.00 63.66 193 GLY A C 1
ATOM 1345 O O . GLY A 1 193 ? 15.132 -15.752 1.868 1.00 63.66 193 GLY A O 1
ATOM 1346 N N . GLY A 1 194 ? 14.357 -13.637 1.940 1.00 57.56 194 GLY A N 1
ATOM 1347 C CA . GLY A 1 194 ? 15.333 -13.071 0.998 1.00 57.56 194 GLY A CA 1
ATOM 1348 C C . GLY A 1 194 ? 16.746 -12.882 1.564 1.00 57.56 194 GLY A C 1
ATOM 1349 O O . GLY A 1 194 ? 17.701 -12.737 0.807 1.00 57.56 194 GLY A O 1
ATOM 1350 N N . ALA A 1 195 ? 16.922 -12.927 2.886 1.00 51.47 195 ALA A N 1
ATOM 1351 C CA . ALA A 1 195 ? 18.149 -12.498 3.563 1.00 51.47 195 ALA A CA 1
ATOM 1352 C C . ALA A 1 195 ? 19.250 -13.575 3.683 1.00 51.47 195 ALA A C 1
ATOM 1354 O O . ALA A 1 195 ? 20.067 -13.527 4.608 1.00 51.47 195 ALA A O 1
ATOM 1355 N N . ARG A 1 196 ? 19.332 -14.546 2.757 1.00 55.38 196 ARG A N 1
ATOM 1356 C CA . ARG A 1 196 ? 20.347 -15.624 2.828 1.00 55.38 196 ARG A CA 1
ATOM 1357 C C . ARG A 1 196 ? 21.807 -15.132 2.719 1.00 55.38 196 ARG A C 1
ATOM 1359 O O . ARG A 1 196 ? 22.711 -15.939 2.911 1.00 55.38 196 ARG A O 1
ATOM 1366 N N . SER A 1 197 ? 22.064 -13.836 2.491 1.00 50.84 197 SER A N 1
ATOM 1367 C CA . SER A 1 197 ? 23.414 -13.262 2.334 1.00 50.84 197 SER A CA 1
ATOM 1368 C C . SER A 1 197 ? 23.841 -12.149 3.326 1.00 50.84 197 SER A C 1
ATOM 1370 O O . SER A 1 197 ? 24.840 -11.496 3.044 1.00 50.84 197 SER A O 1
ATOM 1372 N N . ARG A 1 198 ? 23.217 -12.007 4.520 1.00 45.78 198 ARG A N 1
ATOM 1373 C CA . ARG A 1 198 ? 23.500 -11.021 5.630 1.00 45.78 198 ARG A CA 1
ATOM 1374 C C . ARG A 1 198 ? 22.870 -9.611 5.476 1.00 45.78 198 ARG A C 1
ATOM 1376 O O . ARG A 1 198 ? 22.624 -9.219 4.343 1.00 45.78 198 ARG A O 1
ATOM 1383 N N . PRO A 1 199 ? 22.717 -8.791 6.562 1.00 52.81 199 PRO A N 1
ATOM 1384 C CA . PRO A 1 199 ? 22.935 -9.032 8.004 1.00 52.81 199 PRO A CA 1
ATOM 1385 C C . PRO A 1 199 ? 21.665 -8.949 8.897 1.00 52.81 199 PRO A C 1
ATOM 1387 O O . PRO A 1 199 ? 20.668 -8.324 8.554 1.00 52.81 199 PRO A O 1
ATOM 1390 N N . LYS A 1 200 ? 21.797 -9.518 10.111 1.00 54.25 200 LYS A N 1
ATOM 1391 C CA . LYS A 1 200 ? 20.878 -9.717 11.269 1.00 54.25 200 LYS A CA 1
ATOM 1392 C C . LYS A 1 200 ? 19.888 -8.598 11.683 1.00 54.25 200 LYS A C 1
ATOM 1394 O O . LYS A 1 200 ? 19.158 -8.771 12.659 1.00 54.25 200 LYS A O 1
ATOM 1399 N N . MET A 1 201 ? 19.857 -7.441 11.021 1.00 47.19 201 MET A N 1
ATOM 1400 C CA . MET A 1 201 ? 19.032 -6.299 11.447 1.00 47.19 201 MET A CA 1
ATOM 1401 C C . MET A 1 201 ? 17.593 -6.341 10.899 1.00 47.19 201 MET A C 1
ATOM 1403 O O . MET A 1 201 ? 16.677 -5.862 11.576 1.00 47.19 201 MET A O 1
ATOM 1407 N N . SER A 1 202 ? 17.367 -6.933 9.717 1.00 54.62 202 SER A N 1
ATOM 1408 C CA . SER A 1 202 ? 16.007 -7.155 9.193 1.00 54.62 202 SER A CA 1
ATOM 1409 C C . SER A 1 202 ? 15.250 -8.167 10.054 1.00 54.62 202 SER A C 1
ATOM 1411 O O . SER A 1 202 ? 14.071 -7.961 10.346 1.00 54.62 202 SER A O 1
ATOM 1413 N N . ASP A 1 203 ? 15.949 -9.184 10.562 1.00 59.81 203 ASP A N 1
ATOM 1414 C CA . ASP A 1 203 ? 15.376 -10.217 11.424 1.00 59.81 203 ASP A CA 1
ATOM 1415 C C . ASP A 1 203 ? 14.838 -9.629 12.724 1.00 59.81 203 ASP A C 1
ATOM 1417 O O . ASP A 1 203 ? 13.703 -9.904 13.090 1.00 59.81 203 ASP A O 1
ATOM 1421 N N . GLN A 1 204 ? 15.575 -8.744 13.403 1.00 62.84 204 GLN A N 1
ATOM 1422 C CA . GLN A 1 204 ? 15.107 -8.180 14.675 1.00 62.84 204 GLN A CA 1
ATOM 1423 C C . GLN A 1 204 ? 13.852 -7.306 14.507 1.00 62.84 204 GLN A C 1
ATOM 1425 O O . GLN A 1 204 ? 12.955 -7.345 15.352 1.00 62.84 204 GLN A O 1
ATOM 1430 N N . ARG A 1 205 ? 13.753 -6.531 13.418 1.00 66.31 205 ARG A N 1
ATOM 1431 C CA . ARG A 1 205 ? 12.549 -5.733 13.111 1.00 66.31 205 ARG A CA 1
ATOM 1432 C C . ARG A 1 205 ? 11.373 -6.625 12.729 1.00 66.31 205 ARG A C 1
ATOM 1434 O O . ARG A 1 205 ? 10.262 -6.382 13.189 1.00 66.31 205 ARG A O 1
ATOM 1441 N N . THR A 1 206 ? 11.634 -7.672 11.956 1.00 62.03 206 THR A N 1
ATOM 1442 C CA . THR A 1 206 ? 10.635 -8.669 11.559 1.00 62.03 206 THR A CA 1
ATOM 1443 C C . THR A 1 206 ? 10.121 -9.440 12.771 1.00 62.03 206 THR A C 1
ATOM 1445 O O . THR A 1 206 ? 8.917 -9.560 12.957 1.00 62.03 206 THR A O 1
ATOM 1448 N N . VAL A 1 207 ? 11.009 -9.873 13.664 1.00 63.28 207 VAL A N 1
ATOM 1449 C CA . VAL A 1 207 ? 10.667 -10.546 14.922 1.00 63.28 207 VAL A CA 1
ATOM 1450 C C . VAL A 1 207 ? 9.877 -9.621 15.843 1.00 63.28 207 VAL A C 1
ATOM 1452 O O . VAL A 1 207 ? 8.873 -10.051 16.398 1.00 63.28 207 VAL A O 1
ATOM 1455 N N . ARG A 1 208 ? 10.256 -8.341 15.977 1.00 69.19 208 ARG A N 1
ATOM 1456 C CA . ARG A 1 208 ? 9.451 -7.361 16.731 1.00 69.19 208 ARG A CA 1
ATOM 1457 C C . ARG A 1 208 ? 8.061 -7.186 16.126 1.00 69.19 208 ARG A C 1
ATOM 1459 O O . ARG A 1 208 ? 7.085 -7.173 16.866 1.00 69.19 208 ARG A O 1
ATOM 1466 N N . ALA A 1 209 ? 7.961 -7.103 14.802 1.00 63.09 209 ALA A N 1
ATOM 1467 C CA . ALA A 1 209 ? 6.683 -7.017 14.109 1.00 63.09 209 ALA A CA 1
ATOM 1468 C C . ALA A 1 209 ? 5.820 -8.267 14.351 1.00 63.09 209 ALA A C 1
ATOM 1470 O O . ALA A 1 209 ? 4.650 -8.149 14.698 1.00 63.09 209 ALA A O 1
ATOM 1471 N N . LEU A 1 210 ? 6.406 -9.463 14.249 1.00 66.88 210 LEU A N 1
ATOM 1472 C CA . LEU A 1 210 ? 5.736 -10.730 14.550 1.00 66.88 210 LEU A CA 1
ATOM 1473 C C . LEU A 1 210 ? 5.310 -10.818 16.023 1.00 66.88 210 LEU A C 1
ATOM 1475 O O . LEU A 1 210 ? 4.200 -11.257 16.305 1.00 66.88 210 LEU A O 1
ATOM 1479 N N . LEU A 1 211 ? 6.134 -10.349 16.962 1.00 69.75 211 LEU A N 1
ATOM 1480 C CA . LEU A 1 211 ? 5.782 -10.270 18.382 1.00 69.75 211 LEU A CA 1
ATOM 1481 C C . LEU A 1 211 ? 4.582 -9.350 18.616 1.00 69.75 211 LEU A C 1
ATOM 1483 O O . LEU A 1 211 ? 3.661 -9.739 19.328 1.00 69.75 211 LEU A O 1
ATOM 1487 N N . VAL A 1 212 ? 4.546 -8.178 17.976 1.00 71.00 212 VAL A N 1
ATOM 1488 C CA . VAL A 1 212 ? 3.380 -7.281 18.017 1.00 71.00 212 VAL A CA 1
ATOM 1489 C C . VAL A 1 212 ? 2.142 -7.987 17.458 1.00 71.00 212 VAL A C 1
ATOM 1491 O O . VAL A 1 212 ? 1.087 -7.955 18.086 1.00 71.00 212 VAL A O 1
ATOM 1494 N N . LEU A 1 213 ? 2.259 -8.686 16.323 1.00 66.00 213 LEU A N 1
ATOM 1495 C CA . LEU A 1 213 ? 1.151 -9.451 15.736 1.00 66.00 213 LEU A CA 1
ATOM 1496 C C . LEU A 1 213 ? 0.611 -10.518 16.703 1.00 66.00 213 LEU A C 1
ATOM 1498 O O . LEU A 1 213 ? -0.605 -10.679 16.836 1.00 66.00 213 LEU A O 1
ATOM 1502 N N . VAL A 1 214 ? 1.501 -11.231 17.396 1.00 68.12 214 VAL A N 1
ATOM 1503 C CA . VAL A 1 214 ? 1.128 -12.238 18.400 1.00 68.12 214 VAL A CA 1
ATOM 1504 C C . VAL A 1 214 ? 0.462 -11.581 19.606 1.00 68.12 214 VAL A C 1
ATOM 1506 O O . VAL A 1 214 ? -0.601 -12.038 20.017 1.00 68.12 214 VAL A O 1
ATOM 1509 N N . GLN A 1 215 ? 1.011 -10.486 20.134 1.00 71.06 215 GLN A N 1
ATOM 1510 C CA . GLN A 1 215 ? 0.425 -9.754 21.265 1.00 71.06 215 GLN A CA 1
ATOM 1511 C C . GLN A 1 215 ? -0.993 -9.262 20.956 1.00 71.06 215 GLN A C 1
ATOM 1513 O O . GLN A 1 215 ? -1.899 -9.445 21.767 1.00 71.06 215 GLN A O 1
ATOM 1518 N N . VAL A 1 216 ? -1.216 -8.723 19.755 1.00 64.62 216 VAL A N 1
ATOM 1519 C CA . VAL A 1 216 ? -2.545 -8.287 19.296 1.00 64.62 216 VAL A CA 1
ATOM 1520 C C . VAL A 1 216 ? -3.518 -9.466 19.213 1.00 64.62 216 VAL A C 1
ATOM 1522 O O . VAL A 1 216 ? -4.682 -9.346 19.598 1.00 64.62 216 VAL A O 1
ATOM 1525 N N . ARG A 1 217 ? -3.057 -10.634 18.749 1.00 65.81 217 ARG A N 1
ATOM 1526 C CA . ARG A 1 217 ? -3.886 -11.846 18.689 1.00 65.81 217 ARG A CA 1
ATOM 1527 C C . ARG A 1 217 ? -4.236 -12.380 20.079 1.00 65.81 217 ARG A C 1
ATOM 1529 O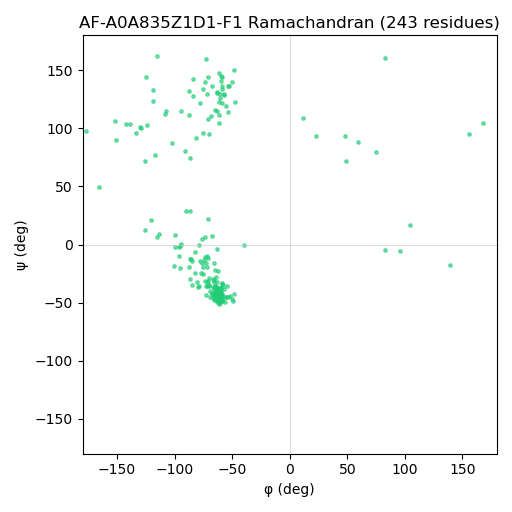 O . ARG A 1 217 ? -5.382 -12.770 20.293 1.00 65.81 217 ARG A O 1
ATOM 1536 N N . VAL A 1 218 ? -3.280 -12.381 21.008 1.00 64.38 218 VAL A N 1
ATOM 1537 C CA . VAL A 1 218 ? -3.480 -12.830 22.396 1.00 64.38 218 VAL A CA 1
ATOM 1538 C C . VAL A 1 218 ? -4.465 -11.915 23.122 1.00 64.38 218 VAL A C 1
ATOM 1540 O O . VAL A 1 218 ? -5.431 -12.419 23.689 1.00 64.38 218 VAL A O 1
ATOM 1543 N N . ALA A 1 219 ? -4.304 -10.591 23.015 1.00 60.03 219 ALA A N 1
ATOM 1544 C CA . ALA A 1 219 ? -5.223 -9.617 23.611 1.00 60.03 219 ALA A CA 1
ATOM 1545 C C . ALA A 1 219 ? -6.667 -9.777 23.104 1.00 60.03 219 ALA A C 1
ATOM 1547 O O . ALA A 1 219 ? -7.629 -9.598 23.846 1.00 60.03 219 ALA A O 1
ATOM 1548 N N . ARG A 1 220 ? -6.837 -10.168 21.836 1.00 60.78 220 ARG A N 1
ATOM 1549 C CA . ARG A 1 220 ? -8.162 -10.439 21.271 1.00 60.78 220 ARG A CA 1
ATOM 1550 C C . ARG A 1 220 ? -8.768 -11.756 21.773 1.00 60.78 220 ARG A C 1
ATOM 1552 O O . ARG A 1 220 ? -9.986 -11.849 21.888 1.00 60.78 220 ARG A O 1
ATOM 1559 N N . SER A 1 221 ? -7.943 -12.760 22.067 1.00 59.72 221 SER A N 1
ATOM 1560 C CA . SER A 1 221 ? -8.402 -14.046 22.608 1.00 59.72 221 SER A CA 1
ATOM 1561 C C . SER A 1 221 ? -8.836 -13.940 24.070 1.00 59.72 221 SER A C 1
ATOM 1563 O O . SER A 1 221 ? -9.795 -14.601 24.461 1.00 59.72 221 SER A O 1
ATOM 1565 N N . SER A 1 222 ? -8.165 -13.116 24.877 1.00 54.53 222 SER A N 1
ATOM 1566 C CA . SER A 1 222 ? -8.483 -12.960 26.302 1.00 54.53 222 SER A CA 1
ATOM 1567 C C . SER A 1 222 ? -9.786 -12.193 26.546 1.00 54.53 222 SER A C 1
ATOM 1569 O O . SER A 1 222 ? -10.516 -12.526 27.473 1.00 54.53 222 SER A O 1
ATOM 1571 N N . CYS A 1 223 ? -10.146 -11.232 25.687 1.00 54.19 223 CYS A N 1
ATOM 1572 C CA . CYS A 1 223 ? -11.431 -10.528 25.795 1.00 54.19 223 CYS A CA 1
ATOM 1573 C C . CYS A 1 223 ? -12.651 -11.388 25.409 1.00 54.19 223 CYS A C 1
ATOM 1575 O O . CYS A 1 223 ? -13.766 -11.052 25.793 1.00 54.19 223 CYS A O 1
ATOM 1577 N N . GLY A 1 224 ? -12.468 -12.483 24.661 1.00 50.53 224 GLY A N 1
ATOM 1578 C CA . GLY A 1 224 ? -13.568 -13.361 24.238 1.00 50.53 224 GLY A CA 1
ATOM 1579 C C . GLY A 1 224 ? -13.925 -14.473 25.231 1.00 50.53 224 GLY A C 1
ATOM 1580 O O . GLY A 1 224 ? -15.021 -15.017 25.155 1.00 50.53 224 GLY A O 1
ATOM 1581 N N . ALA A 1 225 ? -13.026 -14.814 26.161 1.00 50.72 225 ALA A N 1
ATOM 1582 C CA . ALA A 1 225 ? -13.193 -15.974 27.040 1.00 50.72 225 ALA A CA 1
ATOM 1583 C C . ALA A 1 225 ? -14.018 -15.701 28.315 1.00 50.72 225 ALA A C 1
ATOM 1585 O O . ALA A 1 225 ? -14.433 -16.647 28.972 1.00 50.72 225 ALA A O 1
ATOM 1586 N N . HIS A 1 226 ? -14.295 -14.437 28.656 1.00 48.12 226 HIS A N 1
ATOM 1587 C CA . HIS A 1 226 ? -15.030 -14.077 29.879 1.00 48.12 226 HIS A CA 1
ATOM 1588 C C . HIS A 1 226 ? -16.547 -13.886 29.699 1.00 48.12 226 HIS A C 1
ATOM 1590 O O . HIS A 1 226 ? -17.231 -13.582 30.669 1.00 48.12 226 HIS A O 1
ATOM 1596 N N . ALA A 1 227 ? -17.095 -14.065 28.492 1.00 47.12 227 ALA A N 1
ATOM 1597 C CA . ALA A 1 227 ? -18.522 -13.836 28.225 1.00 47.12 227 ALA A CA 1
ATOM 1598 C C . ALA A 1 227 ? -19.385 -15.113 28.205 1.00 47.12 227 ALA A C 1
ATOM 1600 O O . ALA A 1 227 ? -20.556 -15.050 27.835 1.00 47.12 227 ALA A O 1
ATOM 1601 N N . VAL A 1 228 ? -18.839 -16.273 28.579 1.00 50.59 228 VAL A N 1
ATOM 1602 C CA . VAL A 1 228 ? -19.593 -17.532 28.604 1.00 50.59 228 VAL A CA 1
ATOM 1603 C C . VAL A 1 228 ? -19.629 -18.064 30.035 1.00 50.59 228 VAL A C 1
ATOM 1605 O O . VAL A 1 228 ? -18.591 -18.303 30.643 1.00 50.59 228 VAL A O 1
ATOM 1608 N N . THR A 1 229 ? -20.856 -18.269 30.521 1.00 48.75 229 THR A N 1
ATOM 1609 C CA . THR A 1 229 ? -21.266 -19.018 31.723 1.00 48.75 229 THR A CA 1
ATOM 1610 C C . THR A 1 229 ? -21.039 -18.389 33.100 1.00 48.75 229 THR A C 1
ATOM 1612 O O . THR A 1 229 ? -20.214 -18.841 33.881 1.00 48.75 229 THR A O 1
ATOM 1615 N N . GLU A 1 230 ? -21.941 -17.477 33.462 1.00 45.41 230 GLU A N 1
ATOM 1616 C CA . GLU A 1 230 ? -22.601 -17.545 34.772 1.00 45.41 230 GLU A CA 1
ATOM 1617 C C . GLU A 1 230 ? -24.119 -17.537 34.520 1.00 45.41 230 GLU A C 1
ATOM 1619 O O . GLU A 1 230 ? -24.814 -16.533 34.653 1.00 45.41 230 GLU A O 1
ATOM 1624 N N . ALA A 1 231 ? -24.624 -18.661 33.999 1.00 47.94 231 ALA A N 1
ATOM 1625 C CA . ALA A 1 231 ? -26.055 -18.925 34.008 1.00 47.94 231 ALA A CA 1
ATOM 1626 C C . ALA A 1 231 ? -26.428 -19.214 35.465 1.00 47.94 231 ALA A C 1
ATOM 1628 O O . ALA A 1 231 ? -26.020 -20.234 36.020 1.00 47.94 231 ALA A O 1
ATOM 1629 N N . ALA A 1 232 ? -27.127 -18.265 36.083 1.00 48.12 232 ALA A N 1
ATOM 1630 C CA . ALA A 1 232 ? -27.638 -18.375 37.439 1.00 48.12 232 ALA A CA 1
ATOM 1631 C C . ALA A 1 232 ? -28.400 -19.703 37.633 1.00 48.12 232 ALA A C 1
ATOM 1633 O O . ALA A 1 232 ? -29.150 -20.103 36.737 1.00 48.12 232 ALA A O 1
ATOM 1634 N N . PRO A 1 233 ? -28.251 -20.383 38.783 1.00 53.00 233 PRO A N 1
ATOM 1635 C CA . PRO A 1 233 ? -29.082 -21.533 39.098 1.00 53.00 233 PRO A CA 1
ATOM 1636 C C . PRO A 1 233 ? -30.538 -21.065 39.212 1.00 53.00 233 PRO A C 1
ATOM 1638 O O . PRO A 1 233 ? -30.875 -20.277 40.095 1.00 53.00 233 PRO A O 1
ATOM 1641 N N . GLN A 1 234 ? -31.399 -21.532 38.303 1.00 50.78 234 GLN A N 1
ATOM 1642 C CA . GLN A 1 234 ? -32.847 -21.446 38.476 1.00 50.78 234 GLN A CA 1
ATOM 1643 C C . GLN A 1 234 ? -33.213 -22.244 39.728 1.00 50.78 234 GLN A C 1
ATOM 1645 O O . GLN A 1 234 ? -33.182 -23.472 39.746 1.00 50.78 234 GLN A O 1
ATOM 1650 N N . SER A 1 235 ? -33.499 -21.515 40.801 1.00 55.50 235 SER A N 1
ATOM 1651 C CA . SER A 1 235 ? -34.152 -22.021 41.995 1.00 55.50 235 SER A CA 1
ATOM 1652 C C . SER A 1 235 ? -35.611 -22.337 41.658 1.00 55.50 235 SER A C 1
ATOM 1654 O O . SER A 1 235 ? -36.462 -21.447 41.695 1.00 55.50 235 SER A O 1
ATOM 1656 N N . ASP A 1 236 ? -35.901 -23.593 41.327 1.00 49.06 236 ASP A N 1
ATOM 1657 C CA . ASP A 1 236 ? -37.271 -24.103 41.326 1.00 49.06 236 ASP A CA 1
ATOM 1658 C C . ASP A 1 236 ? -37.706 -24.337 42.780 1.00 49.06 236 ASP A C 1
ATOM 1660 O O . ASP A 1 236 ? -37.407 -25.361 43.395 1.00 49.06 236 ASP A O 1
ATOM 1664 N N . SER A 1 237 ? -38.396 -23.345 43.348 1.00 61.16 237 SER A N 1
ATOM 1665 C CA . SER A 1 237 ? -39.119 -23.453 44.617 1.00 61.16 237 SER A CA 1
ATOM 1666 C C . SER A 1 237 ? -40.550 -22.928 44.462 1.00 61.16 237 SER A C 1
ATOM 1668 O O . SER A 1 237 ? -40.765 -21.717 44.468 1.00 61.16 237 SER A O 1
ATOM 1670 N N . ALA A 1 238 ? -41.504 -23.847 44.321 1.00 55.19 238 ALA A N 1
ATOM 1671 C CA . ALA A 1 238 ? -42.928 -23.734 44.678 1.00 55.19 238 ALA A CA 1
ATOM 1672 C C . ALA A 1 238 ? -43.545 -25.112 44.365 1.00 55.19 238 ALA A C 1
ATOM 1674 O O . ALA A 1 238 ? -43.678 -25.483 43.206 1.00 55.19 238 ALA A O 1
ATOM 1675 N N . ASP A 1 239 ? -43.726 -26.029 45.310 1.00 52.91 239 ASP A N 1
ATOM 1676 C CA . ASP A 1 239 ? -44.681 -25.981 46.421 1.00 52.91 239 ASP A CA 1
ATOM 1677 C C . ASP A 1 239 ? -46.098 -25.582 45.967 1.00 52.91 239 ASP A C 1
ATOM 1679 O O . ASP A 1 239 ? -46.438 -24.410 45.830 1.00 52.91 239 ASP A O 1
ATOM 1683 N N . THR A 1 240 ? -46.926 -26.587 45.682 1.00 56.94 240 THR A N 1
ATOM 1684 C CA . THR A 1 240 ? -48.393 -26.493 45.715 1.00 56.94 240 THR A CA 1
ATOM 1685 C C . THR A 1 240 ? -48.950 -27.870 46.053 1.00 56.94 240 THR A C 1
ATOM 1687 O O . THR A 1 240 ? -49.208 -28.710 45.192 1.00 56.94 240 THR A O 1
ATOM 1690 N N . GLY A 1 241 ? -49.119 -28.111 47.351 1.00 57.75 241 GLY A N 1
ATOM 1691 C CA . GLY A 1 241 ? -50.078 -29.091 47.832 1.00 57.75 241 GLY A CA 1
ATOM 1692 C C . GLY A 1 241 ? -51.502 -28.572 47.631 1.00 57.75 241 GLY A C 1
ATOM 1693 O O . GLY A 1 241 ? -51.824 -27.474 48.073 1.00 57.75 241 GLY A O 1
ATOM 1694 N N . CYS A 1 242 ? -52.361 -29.388 47.024 1.00 51.28 242 CYS A N 1
ATOM 1695 C CA . CYS A 1 242 ? -53.810 -29.316 47.191 1.00 51.28 242 CYS A CA 1
ATOM 1696 C C . CYS A 1 242 ? -54.362 -30.741 47.310 1.00 51.28 242 CYS A C 1
ATOM 1698 O O . CYS A 1 242 ? -54.478 -31.478 46.335 1.00 51.28 242 CYS A O 1
ATOM 1700 N N . LEU A 1 243 ? -54.682 -31.102 48.554 1.00 57.09 243 LEU A N 1
ATOM 1701 C CA . LEU A 1 243 ? -55.689 -32.091 48.927 1.00 57.09 243 LEU A CA 1
ATOM 1702 C C . LEU A 1 243 ? -57.036 -31.764 48.257 1.00 57.09 243 LEU A C 1
ATOM 1704 O O . LEU A 1 243 ? -57.441 -30.606 48.318 1.00 57.09 243 LEU A O 1
ATOM 1708 N N . GLN A 1 244 ? -57.723 -32.781 47.716 1.00 54.81 244 GLN A N 1
ATOM 1709 C CA . GLN A 1 244 ? -59.163 -33.099 47.885 1.00 54.81 244 GLN A CA 1
ATOM 1710 C C . GLN A 1 244 ? -59.706 -33.928 46.703 1.00 54.81 244 GLN A C 1
ATOM 1712 O O . GLN A 1 244 ? -60.084 -33.374 45.672 1.00 54.81 244 GLN A O 1
ATOM 1717 N N . ASN A 1 245 ? -59.727 -35.258 46.862 1.00 54.84 245 ASN A N 1
ATOM 1718 C CA . ASN A 1 245 ? -60.922 -36.126 46.924 1.00 54.84 245 ASN A CA 1
ATOM 1719 C C . ASN A 1 245 ? -60.532 -37.597 46.759 1.00 54.84 245 ASN A C 1
ATOM 1721 O O . ASN A 1 245 ? -59.903 -37.931 45.733 1.00 54.84 245 ASN A O 1
#

Radius of gyration: 25.29 Å; Cα contacts (8 Å, |Δi|>4): 142; chains: 1; bounding box: 84×80×66 Å

Sequence (245 aa):
MAAAPPPPSLPPVPCGQDVATRYTIRAARTCPQLTGLCLVALTNMSCIRTRLEPKLEELNDVVLQLAPAVQGRADLELLLMKLLCNLSSFSTNQQRLAEDGGIRIAVQAVHNAAAIAAAAAAGSSSAAAAAPLPTRKRQSSIPLASFDATVCTAAACDGSYAGGGGGSGGGGIAGVAAASLRLCARSLCNFAGGARSRPKMSDQRTVRALLVLVQVRVARSSCGAHAVTEAAPQSDSADTGCLQN

Secondary structure (DSSP, 8-state):
-PPPPPPPPPPPPPTT--HHHHHHHHHHHH-HHHHHHHHHHHHHHHT-HHHHGGGHHHHHHHHHHHHHHHTT-HHHHHHHHHHHHHHHTSHHHHHHHHHTTHHHHHHHHHHHHHHHHHHHHHHGGG-TTS------------------TTSS--S------------TTTHHHHHHHHHHHHHHHHHHHHHHHT-TTS-THHHHHHHHHHHHHHHHHHHHHHHHTTSS-----------------

Mean predicted aligned error: 14.29 Å

Solvent-accessible surface area (backbone atoms only — not comparable to full-atom values): 15592 Å² total; per-residue (Å²): 136,84,77,77,78,78,78,82,80,76,78,87,77,76,89,84,71,56,68,68,60,54,48,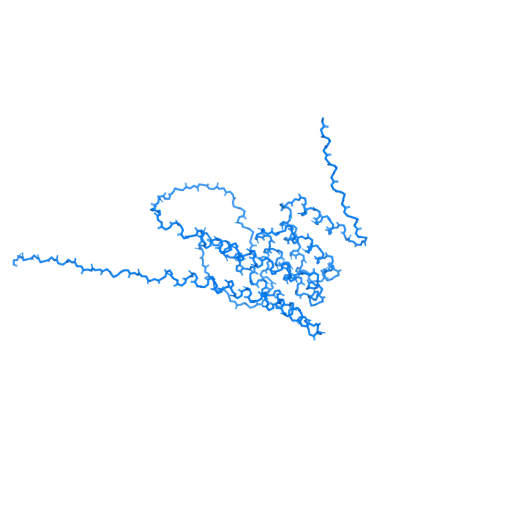52,56,49,46,34,72,76,33,73,77,46,33,54,56,51,43,51,52,51,35,60,50,52,69,44,58,91,75,32,65,92,45,47,68,64,49,50,53,51,52,64,68,45,47,75,76,32,63,94,39,67,74,48,37,43,42,50,43,52,33,51,34,44,51,32,70,37,71,90,37,19,61,56,43,47,72,80,38,52,55,58,53,47,47,50,48,45,52,52,34,48,50,53,44,52,52,56,56,66,65,60,74,75,63,87,81,68,78,93,74,84,87,75,92,78,82,89,77,89,70,89,81,74,78,71,83,73,84,72,68,84,70,84,78,81,93,83,78,83,87,80,80,91,65,97,76,81,51,66,64,60,48,51,32,54,50,40,50,53,40,43,53,52,32,45,51,36,50,61,66,61,52,87,81,71,72,80,64,62,54,55,56,43,50,50,45,51,49,52,56,50,52,54,52,52,59,57,53,62,70,64,66,76,80,69,82,85,77,73,82,83,82,89,82,79,91,80,90,77,91,89,135

Foldseek 3Di:
DDDDDDDDDDDDDDPDADPVLVVLLVCVVVPVVCLQVSLVVLLLVLQVVVVCVVVLVSSLVSLLSCLVSCQLVLVSLLSSLSNLLSSLVDLVRLQVSVVSCVLVSLLRSLVSLLVLVVVLLVVVVPPPPDDDDDDDDDDDDDDPPDPPPPSPPPPDDDDDDDDDDDDPPDCPSVVSSVSSLVSSLSSLVSSVVSQPPDDDPSVVSSVVSVVSSVVSVVVVVVSPPPPDDPPDPPPPDDDDDDDDD

Organism: NCBI:txid303371